Protein AF-A0A401HB71-F1 (afdb_monomer_lite)

Sequence (312 aa):
MRYMEGGGEGWRELGYTMALEAISRASRIGEAASMGGLSRGAVFSMAETAIAILELESSRPSDPERVYSILSRLSLPAAVKVLRSLYSKASVEEREVLVRSMERLLYKYSVRHGLRLLPKTVLSQRRSPRVDVRRSIYQSIRSGRPSIVYRERLRAGRLSLALDVSSSMIDYSSWAIAVASLFLSNISRLVIFSHASTILEGPLSRREVARSLLSVEFRGYTDISTALEKAAHPGVKKIVAVSDLQQTVDSQPLQLVVRSLHRSGYRIAFITPPSARPEDVEAAREAGARVVTAWTPRQAALGVLRHILRRP

pLDDT: mean 76.75, std 16.23, range [27.17, 95.88]

Organism: Aeropyrum pernix (NCBI:txid56636)

Secondary structure (DSSP, 8-state):
------SSSHHHHHHHHHHHHHHHHHHHTTT---STT--HHHHHHHHHHHHHHHHHHHH-S--HHHHHHHHTTS-HHHHHHHHHHHHHH--HHHHHHHHHHHHHHHHHHHHHTT---S-EEEEESS--SEE-HHHHHHHHHHHTS--PPEEEEEPPPPEEEEEE-SGGGTTTHHHHHHHHHHSTTTEEEEEEESSSEEEEESSPPHHHHHHHHHH----S---HHHHHHHH-BTTB-EEEEES-S---SS-S-HHHHHHHHHHTT-EEEEEE-TTS-HHHHHHHHHTT-EEEE-SSHHHHHHHHHHHHH---

Structure (mmCIF, N/CA/C/O backbone):
data_AF-A0A401HB71-F1
#
_entry.id   AF-A0A401HB71-F1
#
loop_
_atom_site.group_PDB
_atom_site.id
_atom_site.type_symbol
_atom_site.label_atom_id
_atom_site.label_alt_id
_atom_site.label_comp_id
_atom_site.label_asym_id
_atom_site.label_entity_id
_atom_site.label_seq_id
_atom_site.pdbx_PDB_ins_code
_atom_site.Cartn_x
_atom_site.Cartn_y
_atom_site.Cartn_z
_atom_site.occupancy
_atom_site.B_iso_or_equiv
_atom_site.auth_seq_id
_atom_site.auth_comp_id
_atom_site.auth_asym_id
_atom_site.auth_atom_id
_atom_site.pdbx_PDB_model_num
ATOM 1 N N . MET A 1 1 ? 42.899 8.953 -21.516 1.00 33.38 1 MET A N 1
ATOM 2 C CA . MET A 1 1 ? 42.551 10.165 -22.289 1.00 33.38 1 MET A CA 1
ATOM 3 C C . MET A 1 1 ? 41.554 9.756 -23.370 1.00 33.38 1 MET A C 1
ATOM 5 O O . MET A 1 1 ? 41.898 8.893 -24.160 1.00 33.38 1 MET A O 1
ATOM 9 N N . ARG A 1 2 ? 40.338 10.325 -23.321 1.00 34.62 2 ARG A N 1
ATOM 10 C CA . ARG A 1 2 ? 39.247 10.328 -24.324 1.00 34.62 2 ARG A CA 1
ATOM 11 C C . ARG A 1 2 ? 38.803 8.990 -24.949 1.00 34.62 2 ARG A C 1
ATOM 13 O O . ARG A 1 2 ? 39.260 8.619 -26.020 1.00 34.62 2 ARG A O 1
ATOM 20 N N . TYR A 1 3 ? 37.785 8.379 -24.341 1.00 27.17 3 TYR A N 1
ATOM 21 C CA . TYR A 1 3 ? 36.729 7.687 -25.087 1.00 27.17 3 TYR A CA 1
ATOM 22 C C . TYR A 1 3 ? 35.450 8.532 -24.976 1.00 27.17 3 TYR A C 1
ATOM 24 O O . TYR A 1 3 ? 35.004 8.845 -23.875 1.00 27.17 3 TYR A O 1
ATOM 32 N N . MET A 1 4 ? 34.970 8.956 -26.144 1.00 30.72 4 MET A N 1
ATOM 33 C CA . MET A 1 4 ? 33.796 9.787 -26.450 1.00 30.72 4 MET A CA 1
ATOM 34 C C . MET A 1 4 ? 32.546 9.253 -25.716 1.00 30.72 4 MET A C 1
ATOM 36 O O . MET A 1 4 ? 32.270 8.062 -25.792 1.00 30.72 4 MET A O 1
ATOM 40 N N . GLU A 1 5 ? 31.816 9.989 -24.868 1.00 33.06 5 GLU A N 1
ATOM 41 C CA . GLU A 1 5 ? 31.006 11.198 -25.129 1.00 33.06 5 GLU A CA 1
ATOM 42 C C . GLU A 1 5 ? 30.261 11.134 -26.472 1.00 33.06 5 GLU A C 1
ATOM 44 O O . GLU A 1 5 ? 30.727 11.641 -27.482 1.00 33.06 5 GLU A O 1
ATOM 49 N N . GLY A 1 6 ? 29.103 10.461 -26.482 1.00 31.31 6 GLY A N 1
ATOM 50 C CA . GLY A 1 6 ? 28.227 10.388 -27.663 1.00 31.31 6 GLY A CA 1
ATOM 51 C C . GLY A 1 6 ? 26.996 9.473 -27.555 1.00 31.31 6 GLY A C 1
ATOM 52 O O . GLY A 1 6 ? 26.233 9.363 -28.505 1.00 31.31 6 GLY A O 1
ATOM 53 N N . GLY A 1 7 ? 26.761 8.801 -26.420 1.00 30.47 7 GLY A N 1
ATOM 54 C CA . GLY A 1 7 ? 25.685 7.801 -26.294 1.00 30.47 7 GLY A CA 1
ATOM 55 C C . GLY A 1 7 ? 24.346 8.299 -25.733 1.00 30.47 7 GLY A C 1
ATOM 56 O O . GLY A 1 7 ? 23.437 7.494 -25.568 1.00 30.47 7 GLY A O 1
ATOM 57 N N . GLY A 1 8 ? 24.212 9.580 -25.373 1.00 33.31 8 GLY A N 1
ATOM 58 C CA . GLY A 1 8 ? 23.050 10.086 -24.620 1.00 33.31 8 GLY A CA 1
ATOM 59 C C . GLY A 1 8 ? 21.936 10.720 -25.459 1.00 33.31 8 GLY A C 1
ATOM 60 O O . GLY A 1 8 ? 20.787 10.744 -25.018 1.00 33.31 8 GLY A O 1
ATOM 61 N N . GLU A 1 9 ? 22.254 11.230 -26.649 1.00 36.97 9 GLU A N 1
ATOM 62 C CA . GLU A 1 9 ? 21.308 11.993 -27.477 1.00 36.97 9 GLU A CA 1
ATOM 63 C C . GLU A 1 9 ? 20.507 11.099 -28.428 1.00 36.97 9 GLU A C 1
ATOM 65 O O . GLU A 1 9 ? 19.295 11.266 -28.525 1.00 36.97 9 GLU A O 1
ATOM 70 N N . GLY A 1 10 ? 21.122 10.058 -29.000 1.00 30.38 10 GLY A N 1
ATOM 71 C CA . GLY A 1 10 ? 20.445 9.153 -29.939 1.00 30.38 10 GLY A CA 1
ATOM 72 C C . GLY A 1 10 ? 19.261 8.387 -29.334 1.00 30.38 10 GLY A C 1
ATOM 73 O O . GLY A 1 10 ? 18.237 8.228 -29.987 1.00 30.38 10 GLY A O 1
ATOM 74 N N . TRP A 1 11 ? 19.336 7.978 -28.060 1.00 33.28 11 TRP A N 1
ATOM 75 C CA . TRP A 1 11 ? 18.208 7.331 -27.364 1.00 33.28 11 TRP A CA 1
ATOM 76 C C . TRP A 1 11 ? 17.096 8.312 -26.989 1.00 33.28 11 TRP A C 1
ATOM 78 O O . TRP A 1 11 ? 15.931 7.920 -26.908 1.00 33.28 11 TRP A O 1
ATOM 88 N N . ARG A 1 12 ? 17.442 9.587 -26.768 1.00 38.00 12 ARG A N 1
ATOM 89 C CA . ARG A 1 12 ? 16.469 10.654 -26.516 1.00 38.00 12 ARG A CA 1
ATOM 90 C C . ARG A 1 12 ? 15.747 11.027 -27.800 1.00 38.00 12 ARG A C 1
ATOM 92 O O . ARG A 1 12 ? 14.528 11.110 -27.766 1.00 38.00 12 ARG A O 1
ATOM 99 N N . GLU A 1 13 ? 16.455 11.158 -28.919 1.00 39.41 13 GLU A N 1
ATOM 100 C CA . GLU A 1 13 ? 15.843 11.358 -30.236 1.00 39.41 13 GLU A CA 1
ATOM 101 C C . GLU A 1 13 ? 14.996 10.160 -30.664 1.00 39.41 13 GLU A C 1
ATOM 103 O O . GLU A 1 13 ? 13.884 10.375 -31.137 1.00 39.41 13 GLU A O 1
ATOM 108 N N . LEU A 1 14 ? 15.437 8.915 -30.431 1.00 38.88 14 LEU A N 1
ATOM 109 C CA . LEU A 1 14 ? 14.625 7.719 -30.701 1.00 38.88 14 LEU A CA 1
ATOM 110 C C . LEU A 1 14 ? 13.378 7.658 -29.812 1.00 38.88 14 LEU A C 1
ATOM 112 O O . LEU A 1 14 ? 12.284 7.400 -30.297 1.00 38.88 14 LEU A O 1
ATOM 116 N N . GLY A 1 15 ? 13.508 7.933 -28.513 1.00 43.34 15 GLY A N 1
ATOM 117 C CA . GLY A 1 15 ? 12.363 7.972 -27.601 1.00 43.34 15 GLY A CA 1
ATOM 118 C C . GLY A 1 15 ? 11.377 9.093 -27.947 1.00 43.34 15 GLY A C 1
ATOM 119 O O . GLY A 1 15 ? 10.165 8.896 -27.872 1.00 43.34 15 GLY A O 1
ATOM 120 N N . TYR A 1 16 ? 11.890 10.249 -28.374 1.00 46.00 16 TYR A N 1
ATOM 121 C CA . TYR A 1 16 ? 11.107 11.417 -28.775 1.00 46.00 16 TYR A CA 1
ATOM 122 C C . TYR A 1 16 ? 10.399 11.196 -30.112 1.00 46.00 16 TYR A C 1
ATOM 124 O O . TYR A 1 16 ? 9.204 11.460 -30.222 1.00 46.00 16 TYR A O 1
ATOM 132 N N . THR A 1 17 ? 11.098 10.634 -31.099 1.00 45.28 17 THR A N 1
ATOM 133 C CA . THR A 1 17 ? 10.505 10.243 -32.382 1.00 45.28 17 THR A CA 1
ATOM 134 C C . THR A 1 17 ? 9.485 9.139 -32.188 1.00 45.28 17 THR A C 1
ATOM 136 O O . THR A 1 17 ? 8.388 9.308 -32.687 1.00 45.28 17 THR A O 1
ATOM 139 N N . MET A 1 18 ? 9.745 8.101 -31.386 1.00 45.97 18 MET A N 1
ATOM 140 C CA . MET A 1 18 ? 8.764 7.044 -31.098 1.00 45.97 18 MET A CA 1
ATOM 141 C C . MET A 1 18 ? 7.537 7.555 -30.333 1.00 45.97 18 MET A C 1
ATOM 143 O O . MET A 1 18 ? 6.419 7.131 -30.621 1.00 45.97 18 MET A O 1
ATOM 147 N N . ALA A 1 19 ? 7.705 8.477 -29.378 1.00 46.88 19 ALA A N 1
ATOM 148 C CA . ALA A 1 19 ? 6.585 9.092 -28.665 1.00 46.88 19 ALA A CA 1
ATOM 149 C C . ALA A 1 19 ? 5.760 10.001 -29.588 1.00 46.88 19 ALA A C 1
ATOM 151 O O . ALA A 1 19 ? 4.531 9.922 -29.588 1.00 46.88 19 ALA A O 1
ATOM 152 N N . LEU A 1 20 ? 6.414 10.813 -30.424 1.00 52.16 20 LEU A N 1
ATOM 153 C CA . LEU A 1 20 ? 5.749 11.635 -31.435 1.00 52.16 20 LEU A CA 1
ATOM 154 C C . LEU A 1 20 ? 5.124 10.793 -32.547 1.00 52.16 20 LEU A C 1
ATOM 156 O O . LEU A 1 20 ? 4.060 11.153 -33.036 1.00 52.16 20 LEU A O 1
ATOM 160 N N . GLU A 1 21 ? 5.715 9.659 -32.916 1.00 48.38 21 GLU A N 1
ATOM 161 C CA . GLU A 1 21 ? 5.134 8.709 -33.861 1.00 48.38 21 GLU A CA 1
ATOM 162 C C . GLU A 1 21 ? 3.921 8.022 -33.251 1.00 48.38 21 GLU A C 1
ATOM 164 O O . GLU A 1 21 ? 2.906 7.895 -33.924 1.00 48.38 21 GLU A O 1
ATOM 169 N N . ALA A 1 22 ? 3.974 7.635 -31.975 1.00 47.97 22 ALA A N 1
ATOM 170 C CA . ALA A 1 22 ? 2.836 7.066 -31.264 1.00 47.97 22 ALA A CA 1
ATOM 171 C C . ALA A 1 22 ? 1.689 8.082 -31.138 1.00 47.97 22 ALA A C 1
ATOM 173 O O . ALA A 1 22 ? 0.536 7.730 -31.375 1.00 47.97 22 ALA A O 1
ATOM 174 N N . ILE A 1 23 ? 1.996 9.351 -30.850 1.00 51.50 23 ILE A N 1
ATOM 175 C CA . ILE A 1 23 ? 1.021 10.451 -30.779 1.00 51.50 23 ILE A CA 1
ATOM 176 C C . ILE A 1 23 ? 0.481 10.803 -32.177 1.00 51.50 23 ILE A C 1
ATOM 178 O O . ILE A 1 23 ? -0.724 10.965 -32.352 1.00 51.50 23 ILE A O 1
ATOM 182 N N . SER A 1 24 ? 1.341 10.871 -33.195 1.00 48.28 24 SER A N 1
ATOM 183 C CA . SER A 1 24 ? 0.978 11.173 -34.587 1.00 48.28 24 SER A CA 1
ATOM 184 C C . SER A 1 24 ? 0.183 10.036 -35.232 1.00 48.28 24 S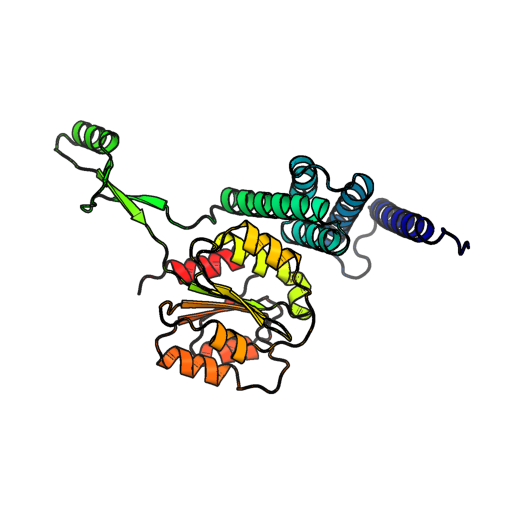ER A C 1
ATOM 186 O O . SER A 1 24 ? -0.752 10.300 -35.986 1.00 48.28 24 SER A O 1
ATOM 188 N N . ARG A 1 25 ? 0.491 8.774 -34.907 1.00 44.75 25 ARG A N 1
ATOM 189 C CA . ARG A 1 25 ? -0.300 7.600 -35.302 1.00 44.75 25 ARG A CA 1
ATOM 190 C C . ARG A 1 25 ? -1.623 7.563 -34.537 1.00 44.75 25 ARG A C 1
ATOM 192 O O . ARG A 1 25 ? -2.650 7.387 -35.172 1.00 44.75 25 ARG A O 1
ATOM 199 N N . ALA A 1 26 ? -1.646 7.827 -33.229 1.00 43.59 26 ALA A N 1
ATOM 200 C CA . ALA A 1 26 ? -2.893 7.922 -32.459 1.00 43.59 26 ALA A CA 1
ATOM 201 C C . ALA A 1 26 ? -3.813 9.065 -32.935 1.00 43.59 26 ALA A C 1
ATOM 203 O O . ALA A 1 26 ? -5.033 8.923 -32.894 1.00 43.59 26 ALA A O 1
ATOM 204 N N . SER A 1 27 ? -3.234 10.169 -33.421 1.00 43.03 27 SER A N 1
ATOM 205 C CA . SER A 1 27 ? -3.953 11.304 -34.015 1.00 43.03 27 SER A CA 1
ATOM 206 C C . SER A 1 27 ? -4.467 10.993 -35.431 1.00 43.03 27 SER A C 1
ATOM 208 O O . SER A 1 27 ? -5.619 11.282 -35.744 1.00 43.03 27 SER A O 1
ATOM 210 N N . ARG A 1 28 ? -3.664 10.313 -36.268 1.00 4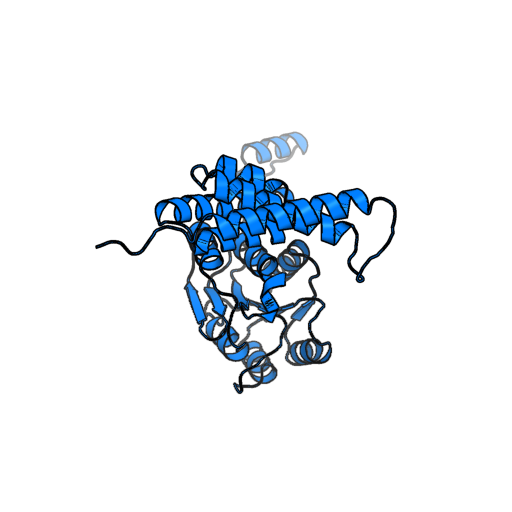5.00 28 ARG A N 1
ATOM 211 C CA . ARG A 1 28 ? -4.069 9.855 -37.615 1.00 45.00 28 ARG A CA 1
ATOM 212 C C . ARG A 1 28 ? -5.081 8.701 -37.600 1.00 45.00 28 ARG A C 1
ATOM 214 O O . ARG A 1 28 ? -5.858 8.570 -38.533 1.00 45.00 28 ARG A O 1
ATOM 221 N N . ILE A 1 29 ? -5.117 7.899 -36.536 1.00 43.12 29 ILE A N 1
ATOM 222 C CA . ILE A 1 29 ? -6.061 6.781 -36.325 1.00 43.12 29 ILE A CA 1
ATOM 223 C C . ILE A 1 29 ? -7.364 7.272 -35.649 1.00 43.12 29 ILE A C 1
ATOM 225 O O . ILE A 1 29 ? -8.146 6.498 -35.105 1.00 43.12 29 ILE A O 1
ATOM 229 N N . GLY A 1 30 ? -7.655 8.576 -35.717 1.00 42.06 30 GLY A N 1
ATOM 230 C CA . GLY A 1 30 ? -8.944 9.143 -35.312 1.00 42.06 30 GLY A CA 1
ATOM 231 C C . GLY A 1 30 ? -10.169 8.546 -36.030 1.00 42.06 30 GLY A C 1
ATOM 232 O O . GLY A 1 30 ? -11.279 8.750 -35.545 1.00 42.06 30 GLY A O 1
ATOM 233 N N . GLU A 1 31 ? -9.983 7.775 -37.110 1.00 45.09 31 GLU A N 1
ATOM 234 C CA . GLU A 1 31 ? -11.063 7.191 -37.927 1.00 45.09 31 GLU A CA 1
ATOM 235 C C . GLU A 1 31 ? -11.173 5.655 -37.892 1.00 45.09 31 GLU A C 1
ATOM 237 O O . GLU A 1 31 ? -12.211 5.121 -38.276 1.00 45.09 31 GLU A O 1
ATOM 242 N N . ALA A 1 32 ? -10.181 4.915 -37.385 1.00 36.81 32 ALA A N 1
ATOM 243 C CA . ALA A 1 32 ? -10.234 3.450 -37.370 1.00 36.81 32 ALA A CA 1
ATOM 244 C C . ALA A 1 32 ? -10.296 2.919 -35.935 1.00 36.81 32 ALA A C 1
ATOM 246 O O . ALA A 1 32 ? -9.302 2.855 -35.209 1.00 36.81 32 ALA A O 1
ATOM 247 N N . ALA A 1 33 ? -11.507 2.545 -35.524 1.00 42.94 33 ALA A N 1
ATOM 248 C CA . ALA A 1 33 ? -11.752 1.787 -34.311 1.00 42.94 33 ALA A CA 1
ATOM 249 C C . ALA A 1 33 ? -10.838 0.549 -34.249 1.00 42.94 33 ALA A C 1
ATOM 251 O O . ALA A 1 33 ? -10.715 -0.194 -35.218 1.00 42.94 33 ALA A O 1
ATOM 252 N N . SER A 1 34 ? -10.237 0.332 -33.075 1.00 47.31 34 SER A N 1
ATOM 253 C CA . SER A 1 34 ? -9.514 -0.879 -32.664 1.00 47.31 34 SER A CA 1
ATOM 254 C C . SER A 1 34 ? -8.381 -1.354 -33.586 1.00 47.31 34 SER A C 1
ATOM 256 O O . SER A 1 34 ? -8.601 -2.095 -34.537 1.00 47.31 34 SER A O 1
ATOM 258 N N . MET A 1 35 ? -7.133 -1.081 -33.200 1.00 39.25 35 MET A N 1
ATOM 259 C CA . MET A 1 35 ? -6.012 -1.953 -33.566 1.00 39.25 35 MET A CA 1
ATOM 260 C C . MET A 1 35 ? -5.382 -2.554 -32.307 1.00 39.25 35 MET A C 1
ATOM 262 O O . MET A 1 35 ? -5.021 -1.836 -31.377 1.00 39.25 35 MET A O 1
ATOM 266 N N . GLY A 1 36 ? -5.271 -3.885 -32.284 1.00 48.66 36 GLY A N 1
ATOM 267 C CA . GLY A 1 36 ? -4.529 -4.652 -31.274 1.00 48.66 36 GLY A CA 1
ATOM 268 C C . GLY A 1 36 ? -5.269 -4.980 -29.973 1.00 48.66 36 GLY A C 1
ATOM 269 O O . GLY A 1 36 ? -4.628 -5.371 -29.005 1.00 48.66 36 GLY A O 1
ATOM 270 N N . GLY A 1 37 ? -6.593 -4.796 -29.903 1.00 49.75 37 GLY A N 1
ATOM 271 C CA . GLY A 1 37 ? -7.378 -5.093 -28.692 1.00 49.75 37 GLY A CA 1
ATOM 272 C C . GLY A 1 37 ? -7.208 -4.089 -27.540 1.00 49.75 37 GLY A C 1
ATOM 273 O O . GLY A 1 37 ? -7.829 -4.252 -26.491 1.00 49.75 37 GLY A O 1
ATOM 274 N N . LEU A 1 38 ? -6.416 -3.026 -27.721 1.00 51.69 38 LEU A N 1
ATOM 275 C CA . LEU A 1 38 ? -6.263 -1.954 -26.737 1.00 51.69 38 LEU A CA 1
ATOM 276 C C . LEU A 1 38 ? -7.331 -0.875 -26.936 1.00 51.69 38 LEU A C 1
ATOM 278 O O . LEU A 1 38 ? -7.552 -0.372 -28.037 1.00 51.69 38 LEU A O 1
ATOM 282 N N . SER A 1 39 ? -8.005 -0.505 -25.846 1.00 67.06 39 SER A N 1
ATOM 283 C CA . SER A 1 39 ? -9.028 0.539 -25.878 1.00 67.06 39 SER A CA 1
ATOM 284 C C . SER A 1 39 ? -8.405 1.921 -26.109 1.00 67.06 39 SER A C 1
ATOM 286 O O . SER A 1 39 ? -7.292 2.206 -25.664 1.00 67.06 39 SER A O 1
ATOM 288 N N . ARG A 1 40 ? -9.158 2.827 -26.746 1.00 64.62 40 ARG A N 1
ATOM 289 C CA . ARG A 1 40 ? -8.750 4.225 -26.986 1.00 64.62 40 ARG A CA 1
ATOM 290 C C . ARG A 1 40 ? -8.268 4.921 -25.704 1.00 64.62 40 ARG A C 1
ATOM 292 O O . ARG A 1 40 ? -7.289 5.659 -25.730 1.00 64.62 40 ARG A O 1
ATOM 299 N N . GLY A 1 41 ? -8.909 4.635 -24.569 1.00 65.50 41 GLY A N 1
ATOM 300 C CA . GLY A 1 41 ? -8.519 5.174 -23.263 1.00 65.50 41 GLY A CA 1
ATOM 301 C C . GLY A 1 41 ? -7.152 4.686 -22.767 1.00 65.50 41 GLY A C 1
ATOM 302 O O . GLY A 1 41 ? -6.422 5.461 -22.152 1.00 65.50 41 GLY A O 1
ATOM 303 N N . ALA A 1 42 ? -6.769 3.440 -23.068 1.00 64.69 42 ALA A N 1
ATOM 304 C CA . ALA A 1 42 ? -5.449 2.918 -22.713 1.00 64.69 42 ALA A CA 1
ATOM 305 C C . ALA A 1 42 ? -4.337 3.652 -23.478 1.00 64.69 42 ALA A C 1
ATOM 307 O O . ALA A 1 42 ? -3.349 4.070 -22.876 1.00 64.69 42 ALA A O 1
ATOM 308 N N . VAL A 1 43 ? -4.546 3.889 -24.777 1.00 67.31 43 VAL A N 1
ATOM 309 C CA . VAL A 1 43 ? -3.598 4.617 -25.636 1.00 67.31 43 VAL A CA 1
ATOM 310 C C . VAL A 1 43 ? -3.395 6.053 -25.144 1.00 67.31 43 VAL A C 1
ATOM 312 O O . VAL A 1 43 ? -2.257 6.494 -24.990 1.00 67.31 43 VAL A O 1
ATOM 315 N N . PHE A 1 44 ? -4.477 6.765 -24.808 1.00 71.88 44 PHE A N 1
ATOM 316 C CA . PHE A 1 44 ? -4.376 8.116 -24.242 1.00 71.88 44 PHE A CA 1
ATOM 317 C C . PHE A 1 44 ? -3.637 8.139 -22.900 1.00 71.88 44 PHE A C 1
ATOM 319 O O . PHE A 1 44 ? -2.744 8.960 -22.713 1.00 71.88 44 PHE A O 1
ATOM 326 N N . SER A 1 45 ? -3.935 7.206 -21.989 1.00 67.00 45 SER A N 1
ATOM 327 C CA . SER A 1 45 ? -3.239 7.135 -20.698 1.00 67.00 45 SER A CA 1
ATOM 328 C C . SER A 1 45 ? -1.739 6.866 -20.856 1.00 67.00 45 SER A C 1
ATOM 330 O O . SER A 1 45 ? -0.942 7.364 -20.055 1.00 67.00 45 SER A O 1
ATOM 332 N N . MET A 1 46 ? -1.340 6.074 -21.855 1.00 71.69 46 MET A N 1
ATOM 333 C CA . MET A 1 46 ? 0.071 5.837 -22.166 1.00 71.69 46 MET A CA 1
ATOM 334 C C . MET A 1 46 ? 0.740 7.106 -22.695 1.00 71.69 46 MET A C 1
ATOM 336 O O . MET A 1 46 ? 1.823 7.451 -22.225 1.00 71.69 46 MET A O 1
ATOM 340 N N . ALA A 1 47 ? 0.078 7.830 -23.603 1.00 73.38 47 ALA A N 1
ATOM 341 C CA . ALA A 1 47 ? 0.581 9.090 -24.143 1.00 73.38 47 ALA A CA 1
ATOM 342 C C . ALA A 1 47 ? 0.762 10.154 -23.048 1.00 73.38 47 ALA A C 1
ATOM 344 O O . ALA A 1 47 ? 1.828 10.755 -22.955 1.00 73.38 47 ALA A O 1
ATOM 345 N N . GLU A 1 48 ? -0.221 10.334 -22.160 1.00 76.69 48 GLU A N 1
ATOM 346 C CA . GLU A 1 48 ? -0.109 11.267 -21.029 1.00 76.69 48 GLU A CA 1
ATOM 347 C C . GLU A 1 48 ? 1.048 10.900 -20.090 1.00 76.69 48 GLU A C 1
ATOM 349 O O . GLU A 1 48 ? 1.797 11.770 -19.643 1.00 76.69 48 GLU A O 1
ATOM 354 N N . THR A 1 49 ? 1.228 9.603 -19.817 1.00 77.50 49 THR A N 1
ATOM 355 C CA . THR A 1 49 ? 2.336 9.112 -18.986 1.00 77.50 49 THR A CA 1
ATOM 356 C C . THR A 1 49 ? 3.685 9.408 -19.644 1.00 77.50 49 THR A C 1
ATOM 358 O O . THR A 1 49 ? 4.602 9.871 -18.969 1.00 77.50 49 THR A O 1
ATOM 361 N N . ALA A 1 50 ? 3.806 9.180 -20.955 1.00 75.44 50 ALA A N 1
ATOM 362 C CA . ALA A 1 50 ? 5.024 9.456 -21.711 1.00 75.44 50 ALA A CA 1
ATOM 363 C C . ALA A 1 50 ? 5.346 10.959 -21.757 1.00 75.44 50 ALA A C 1
ATOM 365 O O . ALA A 1 50 ? 6.481 11.343 -21.484 1.00 75.44 50 ALA A O 1
ATOM 366 N N . ILE A 1 51 ? 4.347 11.811 -22.017 1.00 79.88 51 ILE A N 1
ATOM 367 C CA . ILE A 1 51 ? 4.499 13.274 -22.010 1.00 79.88 51 ILE A CA 1
ATOM 368 C C . ILE A 1 51 ? 4.990 13.749 -20.641 1.00 79.88 51 ILE A C 1
ATOM 370 O O . ILE A 1 51 ? 5.955 14.503 -20.567 1.00 79.88 51 ILE A O 1
ATOM 374 N N . ALA A 1 52 ? 4.395 13.259 -19.551 1.00 80.19 52 ALA A N 1
ATOM 375 C CA . ALA A 1 52 ? 4.816 13.628 -18.204 1.00 80.19 52 ALA A CA 1
ATOM 376 C C . ALA A 1 52 ? 6.265 13.213 -17.893 1.00 80.19 52 ALA A C 1
ATOM 378 O O . ALA A 1 52 ? 6.979 13.959 -17.226 1.00 80.19 52 ALA A O 1
ATOM 379 N N . ILE A 1 53 ? 6.716 12.046 -18.372 1.00 79.38 53 ILE A N 1
ATOM 380 C CA . ILE A 1 53 ? 8.120 11.625 -18.235 1.00 79.38 53 ILE A CA 1
ATOM 381 C C . ILE A 1 53 ? 9.028 12.594 -18.991 1.00 79.38 53 ILE A C 1
ATOM 383 O O . ILE A 1 53 ? 9.986 13.091 -18.408 1.00 79.38 53 ILE A O 1
ATOM 387 N N . LEU A 1 54 ? 8.705 12.905 -20.247 1.00 77.31 54 LEU A N 1
ATOM 388 C CA . LEU A 1 54 ? 9.506 13.804 -21.081 1.00 77.31 54 LEU A CA 1
ATOM 389 C C . LEU A 1 54 ? 9.580 15.223 -20.497 1.00 77.31 54 LEU A C 1
ATOM 391 O O . LEU A 1 54 ? 10.661 15.810 -20.429 1.00 77.31 54 LEU A O 1
ATOM 395 N N . GLU A 1 55 ? 8.459 15.769 -20.024 1.00 81.38 55 GLU A N 1
ATOM 396 C CA . GLU A 1 55 ? 8.412 17.080 -19.366 1.00 81.38 55 GLU A CA 1
ATOM 397 C C . GLU A 1 55 ? 9.299 17.119 -18.111 1.00 81.38 55 GLU A C 1
ATOM 399 O O . GLU A 1 55 ? 10.013 18.097 -17.890 1.00 81.38 55 GLU A O 1
ATOM 404 N N . LEU A 1 56 ? 9.293 16.054 -17.304 1.00 82.62 56 LEU A N 1
ATOM 405 C CA . LEU A 1 56 ? 10.050 15.995 -16.051 1.00 82.62 56 LEU A CA 1
ATOM 406 C C . LEU A 1 56 ? 11.533 15.657 -16.246 1.00 82.62 56 LEU A C 1
ATOM 408 O O . LEU A 1 56 ? 12.372 16.176 -15.507 1.00 82.62 56 LEU A O 1
ATOM 412 N N . GLU A 1 57 ? 11.873 14.817 -17.226 1.00 79.06 57 GLU A N 1
ATOM 413 C CA . GLU A 1 57 ? 13.266 14.519 -17.580 1.00 79.06 57 GLU A CA 1
ATOM 414 C C . GLU A 1 57 ? 13.941 15.737 -18.233 1.00 79.06 57 GLU A C 1
ATOM 416 O O . GLU A 1 57 ? 15.100 16.024 -17.931 1.00 79.06 57 GLU A O 1
ATOM 421 N N . SER A 1 58 ? 13.219 16.496 -19.070 1.00 75.19 58 SER A N 1
ATOM 422 C CA . SER A 1 58 ? 13.754 17.701 -19.726 1.00 75.19 58 SER A CA 1
ATOM 423 C C . SER A 1 58 ? 13.953 18.873 -18.765 1.00 75.19 58 SER A C 1
ATOM 425 O O . SER A 1 58 ? 14.963 19.568 -18.854 1.00 75.19 58 SER A O 1
ATOM 427 N N . SER A 1 59 ? 13.036 19.093 -17.815 1.00 72.06 59 SER A N 1
ATOM 428 C CA . SER A 1 59 ? 13.162 20.207 -16.868 1.00 72.06 59 SER A CA 1
ATOM 429 C C . SER A 1 59 ? 14.076 19.918 -15.677 1.00 72.06 59 SER A C 1
ATOM 431 O O . SER A 1 59 ? 14.420 20.853 -14.954 1.00 72.06 59 SER A O 1
ATOM 433 N N . ARG A 1 60 ? 14.411 18.636 -15.458 1.00 74.69 60 ARG A N 1
ATOM 434 C CA . ARG A 1 60 ? 14.870 18.049 -14.189 1.00 74.69 60 ARG A CA 1
ATOM 435 C C . ARG A 1 60 ? 13.917 18.342 -13.010 1.00 74.69 60 ARG A C 1
ATOM 437 O O . ARG A 1 60 ? 13.284 19.400 -12.941 1.00 74.69 60 ARG A O 1
ATOM 444 N N . PRO A 1 61 ? 13.760 17.419 -12.050 1.00 75.94 61 PRO A N 1
ATOM 445 C CA . PRO A 1 61 ? 12.905 17.648 -10.890 1.00 75.94 61 PRO A CA 1
ATOM 446 C C . PRO A 1 61 ? 13.610 18.563 -9.873 1.00 75.94 61 PRO A C 1
ATOM 448 O O . PRO A 1 61 ? 14.253 18.095 -8.940 1.00 75.94 61 PRO A O 1
ATOM 451 N N . SER A 1 62 ? 13.476 19.878 -10.051 1.00 77.44 62 SER A N 1
ATOM 452 C CA . SER A 1 62 ? 14.045 20.900 -9.154 1.00 77.44 62 SER A CA 1
ATOM 453 C C . SER A 1 62 ? 13.040 21.465 -8.144 1.00 77.44 62 SER A C 1
ATOM 455 O O . SER A 1 62 ? 13.423 21.838 -7.037 1.00 77.44 62 SER A O 1
ATOM 457 N N . ASP A 1 63 ? 11.749 21.484 -8.488 1.00 81.06 63 ASP A N 1
ATOM 458 C CA . ASP A 1 63 ? 10.677 22.036 -7.655 1.00 81.06 63 ASP A CA 1
ATOM 459 C C . ASP A 1 63 ? 9.528 21.026 -7.449 1.00 81.06 63 ASP A C 1
ATOM 461 O O . ASP A 1 63 ? 8.898 20.597 -8.425 1.00 81.06 63 ASP A O 1
ATOM 465 N N . PRO A 1 64 ? 9.190 20.671 -6.192 1.00 80.56 64 PRO A N 1
ATOM 466 C CA . PRO A 1 64 ? 8.069 19.788 -5.893 1.00 80.56 64 PRO A CA 1
ATOM 467 C C . PRO A 1 64 ? 6.705 20.277 -6.404 1.00 80.56 64 PRO A C 1
ATOM 469 O O . PRO A 1 64 ? 5.835 19.446 -6.675 1.00 80.56 64 PRO A O 1
ATOM 472 N N . GLU A 1 65 ? 6.465 21.591 -6.508 1.00 81.25 65 GLU A N 1
ATOM 473 C CA . GLU A 1 65 ? 5.174 22.119 -6.983 1.00 81.25 65 GLU A CA 1
ATOM 474 C C . GLU A 1 65 ? 4.977 21.869 -8.472 1.00 81.25 65 GLU A C 1
ATOM 476 O O . GLU A 1 65 ? 3.919 21.382 -8.887 1.00 81.25 65 GLU A O 1
ATOM 481 N N . ARG A 1 66 ? 6.012 22.138 -9.269 1.00 82.81 66 ARG A N 1
ATOM 482 C CA . ARG A 1 66 ? 6.023 21.825 -10.697 1.00 82.81 66 ARG A CA 1
ATOM 483 C C . ARG A 1 66 ? 5.893 20.327 -10.956 1.00 82.81 66 ARG A C 1
ATOM 485 O O . ARG A 1 66 ? 5.077 19.920 -11.779 1.00 82.81 66 ARG A O 1
ATOM 492 N N . VAL A 1 67 ? 6.639 19.498 -10.224 1.00 85.00 67 VAL A N 1
ATOM 493 C CA . VAL A 1 67 ? 6.531 18.036 -10.354 1.00 85.00 67 VAL A CA 1
ATOM 494 C C . VAL A 1 67 ? 5.108 17.582 -10.022 1.00 85.00 67 VAL A C 1
ATOM 496 O O . VAL A 1 67 ? 4.491 16.829 -10.775 1.00 85.00 67 VAL A O 1
ATOM 499 N N . TYR A 1 68 ? 4.535 18.088 -8.929 1.00 83.44 68 TYR A N 1
ATOM 500 C CA . TYR A 1 68 ? 3.161 17.776 -8.554 1.00 83.44 68 TYR A CA 1
ATOM 501 C C . TYR A 1 68 ? 2.135 18.227 -9.608 1.00 83.44 68 TYR A C 1
ATOM 503 O O . TYR A 1 68 ? 1.183 17.490 -9.862 1.00 83.44 68 TYR A O 1
ATOM 511 N N . SER A 1 69 ? 2.278 19.416 -10.203 1.00 83.69 69 SER A N 1
ATOM 512 C CA . SER A 1 69 ? 1.294 19.941 -11.160 1.00 83.69 69 SER A CA 1
ATOM 513 C C . SER A 1 69 ? 1.182 19.052 -12.401 1.00 83.69 69 SER A C 1
ATOM 515 O O . SER A 1 69 ? 0.063 18.721 -12.801 1.00 83.69 69 SER A O 1
ATOM 517 N N . ILE A 1 70 ? 2.317 18.568 -12.912 1.00 85.12 70 ILE A N 1
ATOM 518 C CA . ILE A 1 70 ? 2.398 17.615 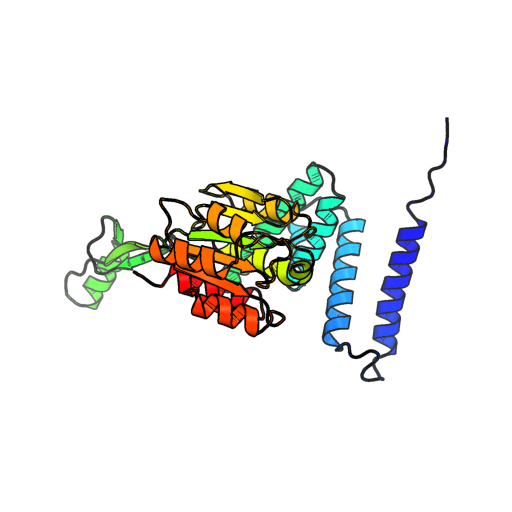-14.025 1.00 85.12 70 ILE A CA 1
ATOM 519 C C . ILE A 1 70 ? 1.748 16.286 -13.624 1.00 85.12 70 ILE A C 1
ATOM 521 O O . ILE A 1 70 ? 0.809 15.820 -14.270 1.00 85.12 70 ILE A O 1
ATOM 525 N N . LEU A 1 71 ? 2.165 15.712 -12.492 1.00 85.88 71 LEU A N 1
ATOM 526 C CA . LEU A 1 71 ? 1.665 14.415 -12.027 1.00 85.88 71 LEU A CA 1
ATOM 527 C C . LEU A 1 71 ? 0.177 14.425 -11.667 1.00 85.88 71 LEU A C 1
ATOM 529 O O . LEU A 1 71 ? -0.485 13.395 -11.753 1.00 85.88 71 LEU A O 1
ATOM 533 N N . SER A 1 72 ? -0.368 15.572 -11.258 1.00 82.50 72 SER A N 1
ATOM 534 C CA . SER A 1 72 ? -1.772 15.693 -10.850 1.00 82.50 72 SER A CA 1
ATOM 535 C C . SER A 1 72 ? -2.777 15.524 -11.993 1.00 82.50 72 SER A C 1
ATOM 537 O O . SER A 1 72 ? -3.964 15.328 -11.718 1.00 82.50 72 SER A O 1
ATOM 539 N N . ARG A 1 73 ? -2.302 15.587 -13.244 1.00 84.25 73 ARG A N 1
ATOM 540 C CA . ARG A 1 73 ? -3.076 15.315 -14.464 1.00 84.25 73 ARG A CA 1
ATOM 541 C C . ARG A 1 73 ? -3.254 13.817 -14.706 1.00 84.25 73 ARG A C 1
ATOM 543 O O . ARG A 1 73 ? -4.214 13.411 -15.342 1.00 84.25 73 ARG A O 1
ATOM 550 N N . LEU A 1 74 ? -2.352 13.006 -14.160 1.00 81.81 74 LEU A N 1
ATOM 551 C CA . LEU A 1 74 ? -2.333 11.567 -14.357 1.00 81.81 74 LEU A CA 1
ATOM 552 C C . LEU A 1 74 ? -3.213 10.844 -13.336 1.00 81.81 74 LEU A C 1
ATOM 554 O O . LEU A 1 74 ? -3.466 11.309 -12.218 1.00 81.81 74 LEU A O 1
ATOM 558 N N . SER A 1 75 ? -3.610 9.622 -13.688 1.00 78.56 75 SER A N 1
ATOM 559 C CA . SER A 1 75 ? -4.115 8.677 -12.695 1.00 78.56 75 SER A CA 1
ATOM 560 C C . SER A 1 75 ? -3.040 8.409 -11.628 1.00 78.56 75 SER A C 1
ATOM 562 O O . SER A 1 75 ? -1.843 8.419 -11.921 1.00 78.56 75 SER A O 1
ATOM 564 N N . LEU A 1 76 ? -3.448 8.138 -10.378 1.00 78.31 76 LEU A N 1
ATOM 565 C CA . LEU A 1 76 ? -2.496 7.815 -9.304 1.00 78.31 76 LEU A CA 1
ATOM 566 C C . LEU A 1 76 ? -1.512 6.697 -9.712 1.00 78.31 76 LEU A C 1
ATOM 568 O O . LEU A 1 76 ? -0.321 6.858 -9.451 1.00 78.31 76 LEU A O 1
ATOM 572 N N . PRO A 1 77 ? -1.942 5.608 -10.385 1.00 76.69 77 PRO A N 1
ATOM 573 C CA . PRO A 1 77 ? -1.009 4.602 -10.873 1.00 76.69 77 PRO A CA 1
ATOM 574 C C . PRO A 1 77 ? 0.048 5.121 -11.837 1.00 76.69 77 PRO A C 1
ATOM 576 O O . PRO A 1 77 ? 1.230 4.840 -11.643 1.00 76.69 77 PRO A O 1
ATOM 579 N N . ALA A 1 78 ? -0.358 5.905 -12.833 1.00 78.81 78 ALA A N 1
ATOM 580 C CA . ALA A 1 78 ? 0.564 6.489 -13.796 1.00 78.81 78 ALA A CA 1
ATOM 581 C C . ALA A 1 78 ? 1.537 7.460 -13.111 1.00 78.81 78 ALA A C 1
ATOM 583 O O . ALA A 1 78 ? 2.746 7.313 -13.259 1.00 78.81 78 ALA A O 1
ATOM 584 N N . ALA A 1 79 ? 1.040 8.368 -12.267 1.00 83.81 79 ALA A N 1
ATOM 585 C CA . ALA A 1 79 ? 1.876 9.320 -11.535 1.00 83.81 79 ALA A CA 1
ATOM 586 C C . ALA A 1 79 ? 2.954 8.635 -10.676 1.00 83.81 79 ALA A C 1
ATOM 588 O O . ALA A 1 79 ? 4.107 9.063 -10.639 1.00 83.81 79 ALA A O 1
ATOM 589 N N . VAL A 1 80 ? 2.593 7.541 -10.005 1.00 80.88 80 VAL A N 1
ATOM 590 C CA . VAL A 1 80 ? 3.524 6.760 -9.186 1.00 80.88 80 VAL A CA 1
ATOM 591 C C . VAL A 1 80 ? 4.558 6.027 -10.043 1.00 80.88 80 VAL A C 1
ATOM 593 O O . VAL A 1 80 ? 5.735 6.012 -9.681 1.00 80.88 80 VAL A O 1
ATOM 596 N N . LYS A 1 81 ? 4.153 5.456 -11.187 1.00 78.75 81 LYS A N 1
ATOM 597 C CA . LYS A 1 81 ? 5.085 4.843 -12.150 1.00 78.75 81 LYS A CA 1
ATOM 598 C C . LYS A 1 81 ? 6.115 5.865 -12.651 1.00 78.75 81 LYS A C 1
ATOM 600 O O . LYS A 1 81 ? 7.307 5.565 -12.644 1.00 78.75 81 LYS A O 1
ATOM 605 N N . VAL A 1 82 ? 5.676 7.081 -12.992 1.00 84.12 82 VAL A N 1
ATOM 606 C CA . VAL A 1 82 ? 6.564 8.184 -13.407 1.00 84.12 82 VAL A CA 1
ATOM 607 C C . VAL A 1 82 ? 7.556 8.540 -12.299 1.00 84.12 82 VAL A C 1
ATOM 609 O O . VAL A 1 82 ? 8.763 8.529 -12.533 1.00 84.12 82 VAL A O 1
ATOM 612 N N . LEU A 1 83 ? 7.075 8.783 -11.075 1.00 86.19 83 LEU A N 1
ATOM 613 C CA . LEU A 1 83 ? 7.937 9.133 -9.941 1.00 86.19 83 LEU A CA 1
ATOM 614 C C . LEU A 1 83 ? 9.000 8.069 -9.653 1.00 86.19 83 LEU A C 1
ATOM 616 O O . LEU A 1 83 ? 10.148 8.417 -9.393 1.00 86.19 83 LEU A O 1
ATOM 620 N N . ARG A 1 84 ? 8.638 6.783 -9.713 1.00 83.19 84 ARG A N 1
ATOM 621 C CA . ARG A 1 84 ? 9.583 5.676 -9.497 1.00 83.19 84 ARG A CA 1
ATOM 622 C C . ARG A 1 84 ? 10.645 5.601 -10.588 1.00 83.19 84 ARG A C 1
ATOM 624 O O . ARG A 1 84 ? 11.822 5.446 -10.271 1.00 83.19 84 ARG A O 1
ATOM 631 N N . SER A 1 85 ? 10.235 5.750 -11.849 1.00 82.00 85 SER A N 1
ATOM 632 C CA . SER A 1 85 ? 11.159 5.784 -12.987 1.00 82.00 85 SER A CA 1
ATOM 633 C C . SER A 1 85 ? 12.216 6.875 -12.797 1.00 82.00 85 SER A C 1
ATOM 635 O O . SER A 1 85 ? 13.413 6.593 -12.842 1.00 82.00 85 SER A O 1
ATOM 637 N N . LEU A 1 86 ? 11.781 8.092 -12.456 1.00 86.75 86 LEU A N 1
ATOM 638 C CA . LEU A 1 86 ? 12.679 9.217 -12.192 1.00 86.75 86 LEU A CA 1
ATOM 639 C C . LEU A 1 86 ? 13.564 8.973 -10.962 1.00 86.75 86 LEU A C 1
ATOM 641 O O . LEU A 1 86 ? 14.765 9.216 -11.015 1.00 86.75 86 LEU A O 1
ATOM 645 N N . TYR A 1 87 ? 13.003 8.439 -9.873 1.00 87.88 87 TYR A N 1
ATOM 646 C CA . TYR A 1 87 ? 13.725 8.223 -8.613 1.00 87.88 87 TYR A CA 1
ATOM 647 C C . TYR A 1 87 ? 14.936 7.296 -8.767 1.00 87.88 87 TYR A C 1
ATOM 649 O O . TYR A 1 87 ? 15.985 7.539 -8.164 1.00 87.88 87 TYR A O 1
ATOM 657 N N . SER A 1 88 ? 14.809 6.263 -9.605 1.00 82.75 88 SER A N 1
ATOM 658 C CA . SER A 1 88 ? 15.896 5.314 -9.871 1.00 82.75 88 SER A CA 1
ATOM 659 C C . SER A 1 88 ? 17.124 5.970 -10.519 1.00 82.75 88 SER A C 1
ATOM 661 O O . SER A 1 88 ? 18.250 5.605 -10.187 1.00 82.75 88 SER A O 1
ATOM 663 N N . LYS A 1 89 ? 16.912 6.983 -11.371 1.00 85.50 89 LYS A N 1
ATOM 664 C CA . LYS A 1 89 ? 17.956 7.688 -12.137 1.00 85.50 89 LYS A CA 1
ATOM 665 C C . LYS A 1 89 ? 18.424 9.002 -11.491 1.00 85.50 89 LYS A C 1
ATOM 667 O O . LYS A 1 89 ? 19.402 9.584 -11.946 1.00 85.50 89 LYS A O 1
ATOM 672 N N . ALA A 1 90 ? 17.702 9.483 -10.482 1.00 87.50 90 ALA A N 1
ATOM 673 C CA . ALA A 1 90 ? 17.871 10.806 -9.888 1.00 87.50 90 ALA A CA 1
ATOM 674 C C . ALA A 1 90 ? 19.088 10.922 -8.950 1.00 87.50 90 ALA A C 1
ATOM 676 O O . ALA A 1 90 ? 19.440 9.960 -8.254 1.00 87.50 90 ALA A O 1
ATOM 677 N N . SER A 1 91 ? 19.659 12.131 -8.867 1.00 88.75 91 SER A N 1
ATOM 678 C CA . SER A 1 91 ? 20.656 12.518 -7.854 1.00 88.75 91 SER A CA 1
ATOM 679 C C . SER A 1 91 ? 20.067 12.522 -6.433 1.00 88.75 91 SER A C 1
ATOM 681 O O . SER A 1 91 ? 18.860 12.376 -6.235 1.00 88.75 91 SER A O 1
ATOM 683 N N . VAL A 1 92 ? 20.905 12.706 -5.408 1.00 87.94 92 VAL A N 1
ATOM 684 C CA . VAL A 1 92 ? 20.448 12.758 -4.006 1.00 87.94 92 VAL A CA 1
ATOM 685 C C . VAL A 1 92 ? 19.464 13.916 -3.779 1.00 87.94 92 VAL A C 1
ATOM 687 O O . VAL A 1 92 ? 18.435 13.736 -3.123 1.00 87.94 92 VAL A O 1
ATOM 690 N N . GLU A 1 93 ? 19.741 15.079 -4.362 1.00 87.25 93 GLU A N 1
ATOM 691 C CA . GLU A 1 93 ? 18.917 16.287 -4.274 1.00 87.25 93 GLU A CA 1
ATOM 692 C C . GLU A 1 93 ? 17.587 16.106 -5.017 1.00 87.25 93 GLU A C 1
ATOM 694 O O . GLU A 1 93 ? 16.515 16.400 -4.485 1.00 87.25 93 GLU A O 1
ATOM 699 N N . GLU A 1 94 ? 17.637 15.544 -6.225 1.00 88.94 94 GLU A N 1
ATOM 700 C CA . GLU A 1 94 ? 16.458 15.251 -7.044 1.00 88.94 94 GLU A CA 1
ATOM 701 C C . GLU A 1 94 ? 15.552 14.207 -6.374 1.00 88.94 94 GLU A C 1
ATOM 703 O O . GLU A 1 94 ? 14.326 14.347 -6.345 1.00 88.94 94 GLU A O 1
ATOM 708 N N . ARG A 1 95 ? 16.139 13.178 -5.750 1.00 91.38 95 ARG A N 1
ATOM 709 C CA . ARG A 1 95 ? 15.399 12.171 -4.975 1.00 91.38 95 ARG A CA 1
ATOM 710 C C . ARG A 1 95 ? 14.589 12.805 -3.854 1.00 91.38 95 ARG A C 1
ATOM 712 O O . ARG A 1 95 ? 13.459 12.383 -3.611 1.00 91.38 95 ARG A O 1
ATOM 719 N N . GLU A 1 96 ? 15.125 13.817 -3.182 1.00 90.69 96 GLU A N 1
ATOM 720 C CA . GLU A 1 96 ? 14.408 14.533 -2.129 1.00 90.69 96 GLU A CA 1
ATOM 721 C C . GLU A 1 96 ? 13.192 15.301 -2.677 1.00 90.69 96 GLU A C 1
ATOM 723 O O . GLU A 1 96 ? 12.108 15.247 -2.087 1.00 90.69 96 GLU A O 1
ATOM 728 N N . VAL A 1 97 ? 13.331 15.949 -3.838 1.00 90.50 97 VAL A N 1
ATOM 729 C CA . VAL A 1 97 ? 12.216 16.613 -4.537 1.00 90.50 97 VAL A CA 1
ATOM 730 C C . VAL A 1 97 ? 11.127 15.606 -4.916 1.00 90.50 97 VAL A C 1
ATOM 732 O O . VAL A 1 97 ? 9.937 15.849 -4.682 1.00 90.50 97 VAL A O 1
ATOM 735 N N . LEU A 1 98 ? 11.513 14.443 -5.445 1.00 90.75 98 LEU A N 1
ATOM 736 C CA . LEU A 1 98 ? 10.585 13.379 -5.837 1.00 90.75 98 LEU A CA 1
ATOM 737 C C . LEU A 1 98 ? 9.852 12.774 -4.630 1.00 90.75 98 LEU A C 1
ATOM 739 O O . LEU A 1 98 ? 8.641 12.556 -4.698 1.00 90.75 98 LEU A O 1
ATOM 743 N N . VAL A 1 99 ? 10.540 12.577 -3.500 1.00 90.38 99 VAL A N 1
ATOM 744 C CA . VAL A 1 99 ? 9.923 12.113 -2.243 1.00 90.38 99 VAL A CA 1
ATOM 745 C C . VAL A 1 99 ? 8.873 13.111 -1.755 1.00 90.38 99 VAL A C 1
ATOM 747 O O . VAL A 1 99 ? 7.739 12.719 -1.475 1.00 90.38 99 VAL A O 1
ATOM 750 N N . ARG A 1 100 ? 9.191 14.411 -1.730 1.00 89.12 100 ARG A N 1
ATOM 751 C CA . ARG A 1 100 ? 8.224 15.455 -1.341 1.00 89.12 100 ARG A CA 1
ATOM 752 C C . ARG A 1 100 ? 7.028 15.527 -2.289 1.00 89.12 100 ARG A C 1
ATOM 754 O O . ARG A 1 100 ? 5.889 15.705 -1.849 1.00 89.12 100 ARG A O 1
ATOM 761 N N . SER A 1 101 ? 7.272 15.358 -3.585 1.00 89.19 101 SER A N 1
ATOM 762 C CA . SER A 1 101 ? 6.225 15.330 -4.612 1.00 89.19 101 SER A CA 1
ATOM 763 C C . SER A 1 101 ? 5.279 14.146 -4.406 1.00 89.19 101 SER A C 1
ATOM 765 O O . SER A 1 101 ? 4.057 14.311 -4.428 1.00 89.19 101 SER A O 1
ATOM 767 N N . MET A 1 102 ? 5.841 12.972 -4.112 1.00 85.50 102 MET A N 1
ATOM 768 C CA . MET A 1 102 ? 5.104 11.758 -3.776 1.00 85.50 102 MET A CA 1
ATOM 769 C C . MET A 1 102 ? 4.247 11.945 -2.521 1.00 85.50 102 MET A C 1
ATOM 771 O O . MET A 1 102 ? 3.043 11.694 -2.546 1.00 85.50 102 MET A O 1
ATOM 775 N N . GLU A 1 103 ? 4.824 12.465 -1.434 1.00 84.88 103 GLU A N 1
ATOM 776 C CA . GLU A 1 103 ? 4.085 12.764 -0.202 1.00 84.88 103 GLU A CA 1
ATOM 777 C C . GLU A 1 103 ? 2.869 13.662 -0.460 1.00 84.88 103 GLU A C 1
ATOM 779 O O . GLU A 1 103 ? 1.772 13.413 0.054 1.00 84.88 103 GLU A O 1
ATOM 784 N N . ARG A 1 104 ? 3.053 14.712 -1.267 1.00 85.56 104 ARG A N 1
ATOM 785 C CA . ARG A 1 104 ? 2.002 15.673 -1.607 1.00 85.56 104 ARG A CA 1
ATOM 786 C C . ARG A 1 104 ? 0.910 15.048 -2.470 1.00 85.56 104 ARG A C 1
ATOM 788 O O . ARG A 1 104 ? -0.273 15.272 -2.195 1.00 85.56 104 ARG A O 1
ATOM 795 N N . LEU A 1 105 ? 1.293 14.266 -3.478 1.00 83.81 105 LEU A N 1
ATOM 796 C CA . LEU A 1 105 ? 0.376 13.525 -4.343 1.00 83.81 105 LEU A CA 1
ATOM 797 C C . LEU A 1 105 ? -0.534 12.616 -3.509 1.00 83.81 105 LEU A C 1
ATOM 799 O O . LEU A 1 105 ? -1.761 12.708 -3.589 1.00 83.81 105 LEU A O 1
ATOM 803 N N . LEU A 1 106 ? 0.067 11.812 -2.633 1.00 79.19 106 LEU A N 1
ATOM 804 C CA . LEU A 1 106 ? -0.639 10.891 -1.745 1.00 79.19 106 LEU A CA 1
ATOM 805 C C . LEU A 1 106 ? -1.542 11.631 -0.753 1.00 79.19 106 LEU A C 1
ATOM 807 O O . LEU A 1 106 ? -2.701 11.261 -0.550 1.00 79.19 106 LEU A O 1
ATOM 811 N N . TYR A 1 107 ? -1.043 12.719 -0.165 1.00 79.38 107 TYR A N 1
ATOM 812 C CA . TYR A 1 107 ? -1.817 13.559 0.740 1.00 79.38 107 TYR A CA 1
ATOM 813 C C . TYR A 1 107 ? -3.064 14.125 0.056 1.00 79.38 107 TYR A C 1
ATOM 815 O O . TYR A 1 107 ? -4.164 14.004 0.600 1.00 79.38 107 TYR A O 1
ATOM 823 N N . LYS A 1 108 ? -2.934 14.707 -1.139 1.00 79.69 108 LYS A N 1
ATOM 824 C CA . LYS A 1 108 ? -4.079 15.274 -1.864 1.00 79.69 108 LYS A CA 1
ATOM 825 C C . LYS A 1 108 ? -5.044 14.193 -2.346 1.00 79.69 108 LYS A C 1
ATOM 827 O O . LYS A 1 108 ? -6.253 14.390 -2.223 1.00 79.69 108 LYS A O 1
ATOM 832 N N . TYR A 1 109 ? -4.544 13.032 -2.776 1.00 77.25 109 TYR A N 1
ATOM 833 C CA . TYR A 1 109 ? -5.382 11.872 -3.091 1.00 77.25 109 TYR A CA 1
ATOM 834 C C . TYR A 1 109 ? -6.218 11.435 -1.876 1.00 77.25 109 TYR A C 1
ATOM 836 O O . TYR A 1 109 ? -7.435 11.265 -1.980 1.00 77.25 109 TYR A O 1
ATOM 844 N N . SER A 1 110 ? -5.595 11.356 -0.693 1.00 74.62 110 SER A N 1
ATOM 845 C CA . SER A 1 110 ? -6.284 11.010 0.558 1.00 74.62 110 SER A CA 1
ATOM 846 C C . SER A 1 110 ? -7.411 11.980 0.911 1.00 74.62 110 SER A C 1
ATOM 848 O O . SER A 1 110 ? -8.479 11.556 1.354 1.00 74.62 110 SER A O 1
ATOM 850 N N . VAL A 1 111 ? -7.183 13.280 0.696 1.00 76.69 111 VAL A N 1
ATOM 851 C CA . VAL A 1 111 ? -8.156 14.344 0.966 1.00 76.69 111 VAL A CA 1
ATOM 852 C C . VAL A 1 111 ? -9.312 14.257 -0.014 1.00 76.69 111 VAL A C 1
ATOM 854 O O . VAL A 1 111 ? -10.459 14.167 0.415 1.00 76.69 111 VAL A O 1
ATOM 857 N N . ARG A 1 112 ? -9.007 14.238 -1.318 1.00 76.81 112 ARG A N 1
ATOM 858 C CA . ARG A 1 112 ? -9.997 14.236 -2.401 1.00 76.81 112 ARG A CA 1
ATOM 859 C C . ARG A 1 112 ? -10.968 13.065 -2.282 1.00 76.81 112 ARG A C 1
ATOM 861 O O . ARG A 1 112 ? -12.160 13.234 -2.502 1.00 76.81 112 ARG A O 1
ATOM 868 N N . HIS A 1 113 ? -10.470 11.887 -1.914 1.00 70.19 113 HIS A N 1
ATOM 869 C CA . HIS A 1 113 ? -11.293 10.683 -1.817 1.00 70.19 113 HIS A CA 1
ATOM 870 C C . HIS A 1 113 ? -11.852 10.417 -0.412 1.00 70.19 113 HIS A C 1
ATOM 872 O O . HIS A 1 113 ? -12.472 9.373 -0.202 1.00 70.19 113 HIS A O 1
ATOM 878 N N . GLY A 1 114 ? -11.643 11.327 0.548 1.00 65.94 114 GLY A N 1
ATOM 879 C CA . GLY A 1 114 ? -12.121 11.166 1.925 1.00 65.94 114 GLY A CA 1
ATOM 880 C C . GLY A 1 114 ? -11.507 9.964 2.651 1.00 65.94 114 GLY A C 1
ATOM 881 O O . GLY A 1 114 ? -12.089 9.453 3.603 1.00 65.94 114 GLY A O 1
ATOM 882 N N . LEU A 1 115 ? -10.337 9.502 2.202 1.00 66.69 115 LEU A N 1
ATOM 883 C CA . LEU A 1 115 ? -9.672 8.284 2.677 1.00 66.69 115 LEU A CA 1
ATOM 884 C C . LEU A 1 115 ? -8.796 8.524 3.915 1.00 66.69 115 LEU A C 1
ATOM 886 O O . LEU A 1 115 ? -8.121 7.615 4.388 1.00 66.69 115 LEU A O 1
ATOM 890 N N . ARG A 1 116 ? -8.801 9.743 4.460 1.00 62.19 116 ARG A N 1
ATOM 891 C CA . ARG A 1 116 ? -8.130 10.047 5.723 1.00 62.19 116 ARG A CA 1
ATOM 892 C C . ARG A 1 116 ? -8.818 9.342 6.878 1.00 62.19 116 ARG A C 1
ATOM 894 O O . ARG A 1 116 ? -9.903 9.754 7.296 1.00 62.19 116 ARG A O 1
ATOM 901 N N . LEU A 1 117 ? -8.137 8.368 7.469 1.00 55.88 117 LEU A N 1
ATOM 902 C CA . LEU A 1 117 ? -8.478 7.927 8.809 1.00 55.88 117 LEU A CA 1
ATOM 903 C C . LEU A 1 117 ? -7.550 8.520 9.851 1.00 55.88 117 LEU A C 1
ATOM 905 O O . LEU A 1 117 ? -6.345 8.619 9.682 1.00 55.88 117 LEU A O 1
ATOM 909 N N . LEU A 1 118 ? -8.226 8.913 10.922 1.00 56.16 118 LEU A N 1
ATOM 910 C CA . LEU A 1 118 ? -7.846 8.894 12.321 1.00 56.16 118 LEU A CA 1
ATOM 911 C C . LEU A 1 118 ? -6.344 9.049 12.688 1.00 56.16 118 LEU A C 1
ATOM 913 O O . LEU A 1 118 ? -5.495 8.269 12.271 1.00 56.16 118 LEU A O 1
ATOM 917 N N . PRO A 1 119 ? -6.022 9.957 13.625 1.00 53.59 119 PRO A N 1
ATOM 918 C CA . PRO A 1 119 ? -6.963 10.452 14.616 1.00 53.59 119 PRO A CA 1
ATOM 919 C C . PRO A 1 119 ? -7.821 11.618 14.123 1.00 53.59 119 PRO A C 1
ATOM 921 O O . PRO A 1 119 ? -7.312 12.657 13.719 1.00 53.59 119 PRO A O 1
ATOM 924 N N . LYS A 1 120 ? -9.143 11.437 14.196 1.00 57.53 120 LYS A N 1
ATOM 925 C CA . LYS A 1 120 ? -10.141 12.468 13.918 1.00 57.53 120 LYS A CA 1
ATOM 926 C C . LYS A 1 120 ? -10.796 12.778 15.243 1.00 57.53 120 LYS A C 1
ATOM 928 O O . LYS A 1 120 ? -11.264 11.879 15.940 1.00 57.53 120 LYS A O 1
ATOM 933 N N . THR A 1 121 ? -10.802 14.049 15.592 1.00 60.12 121 THR A N 1
ATOM 934 C CA . THR A 1 121 ? -11.608 14.522 16.706 1.00 60.12 121 THR A CA 1
ATOM 935 C C . THR A 1 121 ? -13.053 14.548 16.232 1.00 60.12 121 THR A C 1
ATOM 937 O O . THR A 1 121 ? -13.379 15.256 15.280 1.00 60.12 121 THR A O 1
ATOM 940 N N . VAL A 1 122 ? -13.900 13.736 16.850 1.00 66.25 122 VAL A N 1
ATOM 941 C CA . VAL A 1 122 ? -15.348 13.777 16.657 1.00 66.25 122 VAL A CA 1
ATOM 942 C C . VAL A 1 122 ? -15.997 14.380 17.884 1.00 66.25 122 VAL A C 1
ATOM 944 O O . VAL A 1 122 ? -15.401 14.460 18.959 1.00 66.25 122 VAL A O 1
ATOM 947 N N . LEU A 1 123 ? -17.228 14.822 17.703 1.00 76.12 123 LEU A N 1
ATOM 948 C CA . LEU A 1 123 ? -18.047 15.248 18.816 1.00 76.12 123 LEU A CA 1
ATOM 949 C C . LEU A 1 123 ? -18.776 14.042 19.368 1.00 76.12 123 LEU A C 1
ATOM 951 O O . LEU A 1 123 ? -19.268 13.207 18.612 1.00 76.12 123 LEU A O 1
ATOM 955 N N . SER A 1 124 ? -18.810 13.967 20.685 1.00 70.94 124 SER A N 1
ATOM 956 C CA . SER A 1 124 ? -19.406 12.877 21.429 1.00 70.94 124 SER A CA 1
ATOM 957 C C . SER A 1 124 ? -20.266 13.485 22.522 1.00 70.94 124 SER A C 1
ATOM 959 O O . SER A 1 124 ? -19.862 14.442 23.180 1.00 70.94 124 SER A O 1
ATOM 961 N N . GLN A 1 125 ? -21.462 12.943 22.717 1.00 68.25 125 GLN A N 1
ATOM 962 C CA . GLN A 1 125 ? -22.248 13.238 23.917 1.00 68.25 125 GLN A CA 1
ATOM 963 C C . GLN A 1 125 ? -21.781 12.395 25.110 1.00 68.25 125 GLN A C 1
ATOM 965 O O . GLN A 1 125 ? -22.185 12.640 26.241 1.00 68.25 125 GLN A O 1
ATOM 970 N N . ARG A 1 126 ? -20.895 11.414 24.879 1.00 73.62 126 ARG A N 1
ATOM 971 C CA . ARG A 1 126 ? -20.267 10.646 25.951 1.00 73.62 126 ARG A CA 1
ATOM 972 C C . ARG A 1 126 ? -19.169 11.479 26.596 1.00 73.62 126 ARG A C 1
ATOM 974 O O . ARG A 1 126 ? -18.396 12.144 25.905 1.00 73.62 126 ARG A O 1
ATOM 981 N N . ARG A 1 127 ? -19.091 11.400 27.923 1.00 75.81 127 ARG A N 1
ATOM 982 C CA . ARG A 1 127 ? -18.105 12.118 28.732 1.00 75.81 127 ARG A CA 1
ATOM 983 C C . ARG A 1 127 ? -16.689 11.782 28.253 1.00 75.81 127 ARG A C 1
ATOM 985 O O . ARG A 1 127 ? -16.292 10.622 28.236 1.00 75.81 127 ARG A O 1
ATOM 992 N N . SER A 1 128 ? -15.941 12.805 27.854 1.00 76.62 128 SER A N 1
ATOM 993 C CA . SER A 1 128 ? -14.533 12.720 27.446 1.00 76.62 128 SER A CA 1
ATOM 994 C C . SER A 1 128 ? -13.746 13.849 28.126 1.00 76.62 128 SER A C 1
ATOM 996 O O . SER A 1 128 ? -14.330 14.886 28.442 1.00 76.62 128 SER A O 1
ATOM 998 N N . PRO A 1 129 ? -12.429 13.699 28.357 1.00 77.25 129 PRO A N 1
ATOM 999 C CA . PRO A 1 129 ? -11.603 14.714 29.019 1.00 77.25 129 PRO A CA 1
ATOM 1000 C C . PRO A 1 129 ? -11.540 16.069 28.297 1.00 77.25 129 PRO A C 1
ATOM 1002 O O . PRO A 1 129 ? -11.033 17.034 28.859 1.00 77.25 129 PRO A O 1
ATOM 1005 N N . ARG A 1 130 ? -12.024 16.178 27.053 1.00 79.56 130 ARG A N 1
ATOM 1006 C CA . ARG A 1 130 ? -12.060 17.443 26.306 1.00 79.56 130 ARG A CA 1
ATOM 1007 C C . ARG A 1 130 ? -13.495 17.850 26.010 1.00 79.56 130 ARG A C 1
ATOM 1009 O O . ARG A 1 130 ? -14.246 17.062 25.447 1.00 79.56 130 ARG A O 1
ATOM 1016 N N . VAL A 1 131 ? -13.850 19.092 26.328 1.00 86.31 131 VAL A N 1
ATOM 1017 C CA . VAL A 1 131 ? -15.183 19.674 26.093 1.00 86.31 131 VAL A CA 1
ATOM 1018 C C . VAL A 1 131 ? -15.139 20.625 24.895 1.00 86.31 131 VAL A C 1
ATOM 1020 O O . VAL A 1 131 ? -14.173 21.365 24.715 1.00 86.31 131 VAL A O 1
ATOM 1023 N N . ASP A 1 132 ? -16.179 20.612 24.060 1.00 85.31 132 ASP A N 1
ATOM 1024 C CA . ASP A 1 132 ? -16.420 21.652 23.060 1.00 85.31 132 ASP A CA 1
ATOM 1025 C C . ASP A 1 132 ? -17.340 22.727 23.650 1.00 85.31 132 ASP A C 1
ATOM 1027 O O . ASP A 1 132 ? -18.565 22.635 23.562 1.00 85.31 132 ASP A O 1
ATOM 1031 N N . VAL A 1 133 ? -16.746 23.742 24.280 1.00 86.50 133 VAL A N 1
ATOM 1032 C CA . VAL A 1 133 ? -17.482 24.794 25.004 1.00 86.50 133 VAL A CA 1
ATOM 1033 C C . VAL A 1 133 ? -18.460 25.519 24.081 1.00 86.50 133 VAL A C 1
ATOM 1035 O O . VAL A 1 133 ? -19.643 25.622 24.394 1.00 86.50 133 VAL A O 1
ATOM 1038 N N . ARG A 1 134 ? -18.001 25.944 22.895 1.00 85.75 134 ARG A N 1
ATOM 1039 C CA . ARG A 1 134 ? -18.838 26.660 21.921 1.00 85.75 134 ARG A CA 1
ATOM 1040 C C . ARG A 1 134 ? -20.063 25.827 21.564 1.00 85.75 134 ARG A C 1
ATOM 1042 O O . ARG A 1 134 ? -21.185 26.311 21.644 1.00 85.75 134 ARG A O 1
ATOM 1049 N N . ARG A 1 135 ? -19.868 24.563 21.193 1.00 82.88 135 ARG A N 1
ATOM 1050 C CA . ARG A 1 135 ? -20.970 23.713 20.730 1.00 82.88 135 ARG A CA 1
ATOM 1051 C C . ARG A 1 135 ? -21.911 23.284 21.857 1.00 82.88 135 ARG A C 1
ATOM 1053 O O . ARG A 1 135 ? -23.104 23.155 21.603 1.00 82.88 135 ARG A O 1
ATOM 1060 N N . SER A 1 136 ? -21.387 23.140 23.073 1.00 86.50 136 SER A N 1
ATOM 1061 C CA . SER A 1 136 ? -22.171 22.929 24.299 1.00 86.50 136 SER A CA 1
ATOM 1062 C C . SER A 1 136 ? -23.106 24.110 24.572 1.00 86.50 136 SER A C 1
ATOM 1064 O O . SER A 1 136 ? -24.298 23.914 24.784 1.00 86.50 136 SER A O 1
ATOM 1066 N N . ILE A 1 137 ? -22.602 25.346 24.469 1.00 87.56 137 ILE A N 1
ATOM 1067 C CA . ILE A 1 137 ? -23.414 26.566 24.608 1.00 87.56 137 ILE A CA 1
ATOM 1068 C C . ILE A 1 137 ? -24.506 26.607 23.532 1.00 87.56 137 ILE A C 1
ATOM 1070 O O . ILE A 1 137 ? -25.681 26.748 23.856 1.00 87.56 137 ILE A O 1
ATOM 1074 N N . TYR A 1 138 ? -24.146 26.400 22.260 1.00 86.12 138 TYR A N 1
ATOM 1075 C CA . TYR A 1 138 ? -25.116 26.406 21.157 1.00 86.12 138 TYR A CA 1
ATOM 1076 C C . TYR A 1 138 ? -26.215 25.346 21.312 1.00 86.12 138 TYR A C 1
ATOM 1078 O O . TYR A 1 138 ? -27.384 25.651 21.079 1.00 86.12 138 TYR A O 1
ATOM 1086 N N . GLN A 1 139 ? -25.875 24.109 21.694 1.00 83.75 139 GLN A N 1
ATOM 1087 C CA . GLN A 1 139 ? -26.896 23.089 21.955 1.00 83.75 139 GLN A CA 1
ATOM 1088 C C . GLN A 1 139 ? -27.743 23.435 23.177 1.00 83.75 139 GLN A C 1
ATOM 1090 O O . GLN A 1 139 ? -28.948 23.196 23.143 1.00 83.75 139 GLN A O 1
ATOM 1095 N N . SER A 1 140 ? -27.151 24.030 24.214 1.00 87.94 140 SER A N 1
ATOM 1096 C CA . SER A 1 140 ? -27.885 24.382 25.429 1.00 87.94 140 SER A CA 1
ATOM 1097 C C . SER A 1 140 ? -28.915 25.476 25.171 1.00 87.94 140 SER A C 1
ATOM 1099 O O . SER A 1 140 ? -30.067 25.335 25.568 1.00 87.94 140 SER A O 1
ATOM 1101 N N . ILE A 1 141 ? -28.533 26.504 24.407 1.00 87.56 141 ILE A N 1
ATOM 1102 C CA . ILE A 1 141 ? -29.446 27.558 23.947 1.00 87.56 141 ILE A CA 1
ATOM 1103 C C . ILE A 1 141 ? -30.543 26.961 23.057 1.00 87.56 141 ILE A C 1
ATOM 1105 O O . ILE A 1 141 ? -31.721 27.217 23.272 1.00 87.56 141 ILE A O 1
ATOM 1109 N N . ARG A 1 142 ? -30.175 26.126 22.074 1.00 85.38 142 ARG A N 1
ATOM 1110 C CA . ARG A 1 142 ? -31.130 25.562 21.106 1.00 85.38 142 ARG A CA 1
ATOM 1111 C C . ARG A 1 142 ? -32.142 24.597 21.730 1.00 85.38 142 ARG A C 1
ATOM 1113 O O . ARG A 1 142 ? -33.251 24.488 21.223 1.00 85.38 142 ARG A O 1
ATOM 1120 N N . SER A 1 143 ? -31.749 23.849 22.757 1.00 82.06 143 SER A N 1
ATOM 1121 C CA . SER A 1 143 ? -32.590 22.813 23.376 1.00 82.06 143 SER A CA 1
ATOM 1122 C C . SER A 1 143 ? -33.276 23.258 24.670 1.00 82.06 143 SER A C 1
ATOM 1124 O O . SER A 1 143 ? -34.073 22.497 25.214 1.00 82.06 143 SER A O 1
ATOM 1126 N N . GLY A 1 144 ? -32.961 24.455 25.183 1.00 81.12 144 GLY A N 1
ATOM 1127 C CA . GLY A 1 144 ? -33.475 24.959 26.461 1.00 81.12 144 GLY A CA 1
ATOM 1128 C C . GLY A 1 144 ? -33.007 24.160 27.684 1.00 81.12 144 GLY A C 1
ATOM 1129 O O . GLY A 1 144 ? -33.569 24.310 28.765 1.00 81.12 144 GLY A O 1
ATOM 1130 N N . ARG A 1 145 ? -32.007 23.280 27.529 1.00 81.94 145 ARG A N 1
ATOM 1131 C CA . ARG A 1 145 ? -31.485 22.411 28.593 1.00 81.94 145 ARG A CA 1
ATOM 1132 C C . ARG A 1 145 ? -29.957 22.404 28.583 1.00 81.94 145 ARG A C 1
ATOM 1134 O O . ARG A 1 145 ? -29.372 22.393 27.500 1.00 81.94 145 ARG A O 1
ATOM 1141 N N . PRO A 1 146 ? -29.286 22.351 29.749 1.00 81.38 146 PRO A N 1
ATOM 1142 C CA . PRO A 1 146 ? -27.834 22.227 29.801 1.00 81.38 146 PRO A CA 1
ATOM 1143 C C . PRO A 1 146 ? -27.378 20.970 29.055 1.00 81.38 146 PRO A C 1
ATOM 1145 O O . PRO A 1 146 ? -27.768 19.854 29.394 1.00 81.38 146 PRO A O 1
ATOM 1148 N N . SER A 1 147 ? -26.550 21.148 28.030 1.00 82.69 147 SER A N 1
ATOM 1149 C CA . SER A 1 147 ? -26.005 20.059 27.221 1.00 82.69 147 SER A CA 1
ATOM 1150 C C . SER A 1 147 ? -24.506 20.255 27.036 1.00 82.69 147 SER A C 1
ATOM 1152 O O . SER A 1 147 ? -24.037 21.289 26.559 1.00 82.69 147 SER A O 1
ATOM 1154 N N . ILE A 1 148 ? -23.735 19.250 27.449 1.00 84.25 148 ILE A N 1
ATOM 1155 C CA . ILE A 1 148 ? -22.280 19.258 27.320 1.00 84.25 148 ILE A CA 1
ATOM 1156 C C . ILE A 1 148 ? -21.907 18.376 26.135 1.00 84.25 148 ILE A C 1
ATOM 1158 O O . ILE A 1 148 ? -22.159 17.172 26.118 1.00 84.25 148 ILE A O 1
ATOM 1162 N N . VAL A 1 149 ? -21.291 18.993 25.134 1.00 84.06 149 VAL A N 1
ATOM 1163 C CA . VAL A 1 149 ? -20.731 18.315 23.971 1.00 84.06 149 VAL A CA 1
ATOM 1164 C C . VAL A 1 149 ? -19.248 18.110 24.219 1.00 84.06 149 VAL A C 1
ATOM 1166 O O . VAL A 1 149 ? -18.487 19.064 24.376 1.00 84.06 149 VAL A O 1
ATOM 1169 N N . TYR A 1 150 ? -18.812 16.860 24.208 1.00 86.06 150 TYR A N 1
ATOM 1170 C CA . TYR A 1 150 ? -17.413 16.508 24.371 1.00 86.06 150 TYR A CA 1
ATOM 1171 C C . TYR A 1 150 ? -16.717 16.324 23.020 1.00 86.06 150 TYR A C 1
ATOM 1173 O O . TYR A 1 150 ? -17.331 16.020 21.996 1.00 86.06 150 TYR A O 1
ATOM 1181 N N . ARG A 1 151 ? -15.396 16.494 23.018 1.00 76.44 151 ARG A N 1
ATOM 1182 C CA . ARG A 1 151 ? -14.497 16.141 21.919 1.00 76.44 151 ARG A CA 1
ATOM 1183 C C . ARG A 1 151 ? -13.850 14.807 22.237 1.00 76.44 151 ARG A C 1
ATOM 1185 O O . ARG A 1 151 ? -13.106 14.683 23.206 1.00 76.44 151 ARG A O 1
ATOM 1192 N N . GLU A 1 152 ? -14.084 13.820 21.394 1.00 71.44 152 GLU A N 1
ATOM 1193 C CA . GLU A 1 152 ? -13.468 12.504 21.490 1.00 71.44 152 GLU A CA 1
ATOM 1194 C C . GLU A 1 152 ? -12.481 12.331 20.335 1.00 71.44 152 GLU A C 1
ATOM 1196 O O . GLU A 1 152 ? -12.806 12.567 19.171 1.00 71.44 152 GLU A O 1
ATOM 1201 N N . ARG A 1 153 ? -11.241 11.938 20.638 1.00 61.34 153 ARG A N 1
ATOM 1202 C CA . ARG A 1 153 ? -10.256 11.619 19.602 1.00 61.34 153 ARG A CA 1
ATOM 1203 C C . ARG A 1 153 ? -10.446 10.158 19.218 1.00 61.34 153 ARG A C 1
ATOM 1205 O O . ARG A 1 153 ? -9.907 9.282 19.887 1.00 61.34 153 ARG A O 1
ATOM 1212 N N . LEU A 1 154 ? -11.172 9.898 18.132 1.00 58.31 154 LEU A N 1
ATOM 1213 C CA . LEU A 1 154 ? -11.243 8.550 17.580 1.00 58.31 154 LEU A CA 1
ATOM 1214 C C . LEU A 1 154 ? -9.841 8.158 17.119 1.00 58.31 154 LEU A C 1
ATOM 1216 O O . LEU A 1 154 ? -9.282 8.779 16.214 1.00 58.31 154 LEU A O 1
ATOM 1220 N N . ARG A 1 155 ? -9.255 7.146 17.755 1.00 58.72 155 ARG A N 1
ATOM 1221 C CA . ARG A 1 155 ? -8.049 6.476 17.262 1.00 58.72 155 ARG A CA 1
ATOM 1222 C C . ARG A 1 155 ? -8.510 5.278 16.435 1.00 58.72 155 ARG A C 1
ATOM 1224 O O . ARG A 1 155 ? -9.340 4.504 16.905 1.00 58.72 155 ARG A O 1
ATOM 1231 N N . ALA A 1 156 ? -8.028 5.146 15.200 1.00 62.75 156 ALA A N 1
ATOM 1232 C CA . ALA A 1 156 ? -8.246 3.902 14.464 1.00 62.75 156 ALA A CA 1
ATOM 1233 C C . ALA A 1 156 ? -7.434 2.795 15.134 1.00 62.75 156 ALA A C 1
ATOM 1235 O O . ALA A 1 156 ? -6.363 3.054 15.692 1.00 62.75 156 ALA A O 1
ATOM 1236 N N . GLY A 1 157 ? -7.952 1.568 15.063 1.00 68.81 157 GLY A N 1
ATOM 1237 C CA . GLY A 1 157 ? -7.184 0.393 15.445 1.00 68.81 157 GLY A CA 1
ATOM 1238 C C . GLY A 1 157 ? -5.874 0.350 14.662 1.00 68.81 157 GLY A C 1
ATOM 1239 O O . GLY A 1 157 ? -5.846 0.647 13.467 1.00 68.81 157 GLY A O 1
ATOM 1240 N N . ARG A 1 158 ? -4.794 0.011 15.362 1.00 80.31 158 ARG A N 1
ATOM 1241 C CA . ARG A 1 158 ? -3.493 -0.257 14.758 1.00 80.31 158 ARG A CA 1
ATOM 1242 C C . ARG A 1 158 ? -3.576 -1.522 13.889 1.00 80.31 158 ARG A C 1
ATOM 1244 O O . ARG A 1 158 ? -4.349 -2.427 14.209 1.00 80.31 158 ARG A O 1
ATOM 1251 N N . LEU A 1 159 ? -2.811 -1.571 12.801 1.00 86.62 159 LEU A N 1
ATOM 1252 C CA . LEU A 1 159 ? -2.674 -2.745 11.928 1.00 86.62 159 LEU A CA 1
ATOM 1253 C C . LEU A 1 159 ? -1.216 -2.961 11.515 1.00 86.62 159 LEU A C 1
ATOM 1255 O O . LEU A 1 159 ? -0.422 -2.019 11.535 1.00 86.62 159 LEU A O 1
ATOM 1259 N N . SER A 1 160 ? -0.890 -4.184 11.119 1.00 91.06 160 SER A N 1
ATOM 1260 C CA . SER A 1 160 ? 0.315 -4.505 10.358 1.00 91.06 160 SER A CA 1
ATOM 1261 C C . SER A 1 160 ? -0.040 -4.634 8.881 1.00 91.06 160 SER A C 1
ATOM 1263 O O . SER A 1 160 ? -1.074 -5.214 8.546 1.00 91.06 160 SER A O 1
ATOM 1265 N N . LEU A 1 161 ? 0.787 -4.074 8.005 1.00 89.94 161 LEU A N 1
ATOM 1266 C CA . LEU A 1 161 ? 0.588 -4.087 6.560 1.00 89.94 161 LEU A CA 1
ATOM 1267 C C . LEU A 1 161 ? 1.710 -4.894 5.906 1.00 89.94 161 LEU A C 1
ATOM 1269 O O . LEU A 1 161 ? 2.874 -4.595 6.144 1.00 89.94 161 LEU A O 1
ATOM 1273 N N . ALA A 1 162 ? 1.367 -5.877 5.082 1.00 92.12 162 ALA A N 1
ATOM 1274 C CA . ALA A 1 162 ? 2.297 -6.582 4.208 1.00 92.12 162 ALA A CA 1
ATOM 1275 C C . ALA A 1 162 ? 2.026 -6.166 2.753 1.00 92.12 162 ALA A C 1
ATOM 1277 O O . ALA A 1 162 ? 0.880 -6.198 2.306 1.00 92.12 162 ALA A O 1
ATOM 1278 N N . LEU A 1 163 ? 3.051 -5.730 2.027 1.00 89.81 163 LEU A N 1
ATOM 1279 C CA . LEU A 1 163 ? 2.959 -5.277 0.642 1.00 89.81 163 LEU A CA 1
ATOM 1280 C C . LEU A 1 163 ? 3.836 -6.144 -0.244 1.00 89.81 163 LE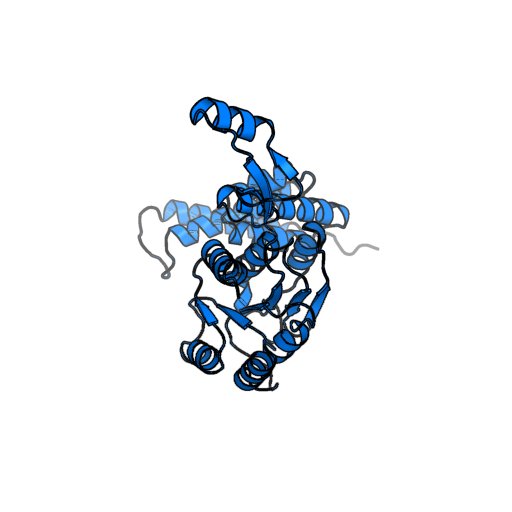U A C 1
ATOM 1282 O O . LEU A 1 163 ? 5.058 -6.131 -0.104 1.00 89.81 163 LEU A O 1
ATOM 1286 N N . ASP A 1 164 ? 3.189 -6.835 -1.166 1.00 89.38 164 ASP A N 1
ATOM 1287 C CA . ASP A 1 164 ? 3.838 -7.619 -2.199 1.00 89.38 164 ASP A CA 1
ATOM 1288 C C . ASP A 1 164 ? 4.389 -6.701 -3.293 1.00 89.38 164 ASP A C 1
ATOM 1290 O O . ASP A 1 164 ? 3.678 -5.851 -3.846 1.00 89.38 164 ASP A O 1
ATOM 1294 N N . VAL A 1 165 ? 5.681 -6.852 -3.563 1.00 86.56 165 VAL A N 1
ATOM 1295 C CA . VAL A 1 165 ? 6.421 -6.109 -4.585 1.00 86.56 165 VAL A CA 1
ATOM 1296 C C . VAL A 1 165 ? 7.093 -7.064 -5.570 1.00 86.56 165 VAL A C 1
ATOM 1298 O O . VAL A 1 165 ? 8.164 -6.790 -6.100 1.00 86.56 165 VAL A O 1
ATOM 1301 N N . SER A 1 166 ? 6.470 -8.209 -5.827 1.00 84.88 166 SER A N 1
ATOM 1302 C CA . SER A 1 166 ? 6.822 -9.099 -6.933 1.00 84.88 166 SER A CA 1
ATOM 1303 C C . SER A 1 166 ? 6.527 -8.467 -8.303 1.00 84.88 166 SER A C 1
ATOM 1305 O O . SER A 1 166 ? 5.876 -7.423 -8.423 1.00 84.88 166 SER A O 1
ATOM 1307 N N . SER A 1 167 ? 7.029 -9.082 -9.374 1.00 80.75 167 SER A N 1
ATOM 1308 C CA . SER A 1 167 ? 6.858 -8.574 -10.743 1.00 80.75 167 SER A CA 1
ATOM 1309 C C . SER A 1 167 ? 5.395 -8.563 -11.208 1.00 80.75 167 SER A C 1
ATOM 1311 O O . SER A 1 167 ? 4.988 -7.624 -11.894 1.00 80.75 167 SER A O 1
ATOM 1313 N N . SER A 1 168 ? 4.576 -9.534 -10.793 1.00 81.25 168 SER A N 1
ATOM 1314 C CA . SER A 1 168 ? 3.131 -9.568 -11.086 1.00 81.25 168 SER A CA 1
ATOM 1315 C C . SER A 1 168 ? 2.381 -8.390 -10.453 1.00 81.25 168 SER A C 1
ATOM 1317 O O . SER A 1 168 ? 1.355 -7.937 -10.964 1.00 81.25 168 SER A O 1
ATOM 1319 N N . MET A 1 169 ? 2.938 -7.819 -9.383 1.00 83.25 169 MET A N 1
ATOM 1320 C CA . MET A 1 169 ? 2.372 -6.680 -8.674 1.00 83.25 169 MET A CA 1
ATOM 1321 C C . MET A 1 169 ? 2.769 -5.321 -9.265 1.00 83.25 169 MET A C 1
ATOM 1323 O O . MET A 1 169 ? 2.330 -4.296 -8.744 1.00 83.25 169 MET A O 1
ATOM 1327 N N . ILE A 1 170 ? 3.540 -5.251 -10.361 1.00 77.06 170 ILE A N 1
ATOM 1328 C CA . ILE A 1 170 ? 3.976 -3.976 -10.975 1.00 77.06 170 ILE A CA 1
ATOM 1329 C C . ILE A 1 170 ? 2.792 -3.059 -11.301 1.00 77.06 170 ILE A C 1
ATOM 1331 O O . ILE A 1 170 ? 2.812 -1.870 -10.959 1.00 77.06 170 ILE A O 1
ATOM 1335 N N . ASP A 1 171 ? 1.740 -3.592 -11.918 1.00 72.88 171 ASP A N 1
ATOM 1336 C CA . ASP A 1 171 ? 0.558 -2.806 -12.291 1.00 72.88 171 ASP A CA 1
ATOM 1337 C C . ASP A 1 171 ? -0.307 -2.424 -11.084 1.00 72.88 171 ASP A C 1
ATOM 1339 O O . ASP A 1 171 ? -0.978 -1.385 -11.075 1.00 72.88 171 ASP A O 1
ATOM 1343 N N . TYR A 1 172 ? -0.180 -3.192 -10.007 1.00 75.44 172 TYR A N 1
ATOM 1344 C CA . TYR A 1 172 ? -0.873 -3.001 -8.738 1.00 75.44 172 TYR A CA 1
ATOM 1345 C C . TYR A 1 172 ? -0.025 -2.264 -7.692 1.00 75.44 172 TYR A C 1
ATOM 1347 O O . TYR A 1 172 ? -0.508 -1.959 -6.600 1.00 75.44 172 TYR A O 1
ATOM 1355 N N . SER A 1 173 ? 1.207 -1.879 -8.042 1.00 68.06 173 SER A N 1
ATOM 1356 C CA . SER A 1 173 ? 2.141 -1.132 -7.189 1.00 68.06 173 SER A CA 1
ATOM 1357 C C . SER A 1 173 ? 1.497 0.128 -6.624 1.00 68.06 173 SER A C 1
ATOM 1359 O O . SER A 1 173 ? 1.576 0.435 -5.438 1.00 68.06 173 SER A O 1
ATOM 1361 N N . SER A 1 174 ? 0.751 0.819 -7.474 1.00 67.06 174 SER A N 1
ATOM 1362 C CA . SER A 1 174 ? -0.036 1.991 -7.129 1.00 67.06 174 SER A CA 1
ATOM 1363 C C . SER A 1 174 ? -1.067 1.756 -6.024 1.00 67.06 174 SER A C 1
ATOM 1365 O O . SER A 1 174 ? -1.361 2.675 -5.262 1.00 67.06 174 SER A O 1
ATOM 1367 N N . TRP A 1 175 ? -1.606 0.542 -5.903 1.00 73.38 175 TRP A N 1
ATOM 1368 C CA . TRP A 1 175 ? -2.572 0.176 -4.872 1.00 73.38 175 TRP A CA 1
ATOM 1369 C C . TRP A 1 175 ? -1.880 -0.053 -3.546 1.00 73.38 175 TRP A C 1
ATOM 1371 O O . TRP A 1 175 ? -2.313 0.518 -2.550 1.00 73.38 175 TRP A O 1
ATOM 1381 N N . ALA A 1 176 ? -0.792 -0.828 -3.547 1.00 67.81 176 ALA A N 1
ATOM 1382 C CA . ALA A 1 176 ? 0.057 -1.042 -2.380 1.00 67.81 176 ALA A CA 1
ATOM 1383 C C . ALA A 1 176 ? 0.520 0.302 -1.801 1.00 67.81 176 ALA A C 1
ATOM 1385 O O . ALA A 1 176 ? 0.395 0.563 -0.604 1.00 67.81 176 ALA A O 1
ATOM 1386 N N . ILE A 1 177 ? 0.942 1.204 -2.685 1.00 68.44 177 ILE A N 1
ATOM 1387 C CA . ILE A 1 177 ? 1.407 2.544 -2.347 1.00 68.44 177 ILE A CA 1
ATOM 1388 C C . ILE A 1 177 ? 0.263 3.420 -1.828 1.00 68.44 177 ILE A C 1
ATOM 1390 O O . ILE A 1 177 ? 0.408 4.056 -0.779 1.00 68.44 177 ILE A O 1
ATOM 1394 N N . ALA A 1 178 ? -0.884 3.446 -2.513 1.00 67.50 178 ALA A N 1
ATOM 1395 C CA . ALA A 1 178 ? -2.056 4.184 -2.053 1.00 67.50 178 ALA A CA 1
ATOM 1396 C C . ALA A 1 178 ? -2.487 3.706 -0.663 1.00 67.50 178 ALA A C 1
ATOM 1398 O O . ALA A 1 178 ? -2.654 4.515 0.243 1.00 67.50 178 ALA A O 1
ATOM 1399 N N . VAL A 1 179 ? -2.605 2.393 -0.476 1.00 71.31 179 VAL A N 1
ATOM 1400 C CA . VAL A 1 179 ? -2.958 1.760 0.794 1.00 71.31 179 VAL A CA 1
ATOM 1401 C C . VAL A 1 179 ? -1.976 2.169 1.891 1.00 71.31 179 VAL A C 1
ATOM 1403 O O . VAL A 1 179 ? -2.394 2.769 2.879 1.00 71.31 179 VAL A O 1
ATOM 1406 N N . ALA A 1 180 ? -0.677 1.936 1.706 1.00 71.06 180 ALA A N 1
ATOM 1407 C CA . ALA A 1 180 ? 0.340 2.264 2.704 1.00 71.06 180 ALA A CA 1
ATOM 1408 C C . ALA A 1 180 ? 0.273 3.731 3.141 1.00 71.06 180 ALA A C 1
ATOM 1410 O O . ALA A 1 180 ? 0.286 4.047 4.329 1.00 71.06 180 ALA A O 1
ATOM 1411 N N . SER A 1 181 ? 0.109 4.623 2.169 1.00 67.56 181 SER A N 1
ATOM 1412 C CA . SER A 1 181 ? 0.114 6.070 2.377 1.00 67.56 181 SER A CA 1
ATOM 1413 C C . SER A 1 181 ? -1.147 6.597 3.060 1.00 67.56 181 SER A C 1
ATOM 1415 O O . SER A 1 181 ? -1.117 7.635 3.721 1.00 67.56 181 SER A O 1
ATOM 1417 N N . LEU A 1 182 ? -2.267 5.890 2.918 1.00 68.06 182 LEU A N 1
ATOM 1418 C CA . LEU A 1 182 ? -3.533 6.243 3.556 1.00 68.06 182 LEU A CA 1
ATOM 1419 C C . LEU A 1 182 ? -3.599 5.804 5.019 1.00 68.06 182 LEU A C 1
ATOM 1421 O O . LEU A 1 182 ? -4.304 6.436 5.806 1.00 68.06 182 LEU A O 1
ATOM 1425 N N . PHE A 1 183 ? -2.845 4.767 5.391 1.00 68.69 183 PHE A N 1
ATOM 1426 C CA . PHE A 1 183 ? -2.882 4.172 6.731 1.00 68.69 183 PHE A CA 1
ATOM 1427 C C . PHE A 1 183 ? -1.654 4.457 7.583 1.00 68.69 183 PHE A C 1
ATOM 1429 O O . PHE A 1 183 ? -1.514 3.861 8.643 1.00 68.69 183 PHE A O 1
ATOM 1436 N N . LEU A 1 184 ? -0.796 5.393 7.184 1.00 71.06 184 LEU A N 1
ATOM 1437 C CA . LEU A 1 184 ? 0.470 5.699 7.862 1.00 71.06 184 LEU A CA 1
ATOM 1438 C C . LEU A 1 184 ? 0.345 5.877 9.380 1.00 71.06 184 LEU A C 1
ATOM 1440 O O . LEU A 1 184 ? 1.117 5.302 10.137 1.00 71.06 184 LEU A O 1
ATOM 1444 N N . SER A 1 185 ? -0.673 6.609 9.843 1.00 67.38 185 SER A N 1
ATOM 1445 C CA . SER A 1 185 ? -0.921 6.844 11.273 1.00 67.38 185 SER A CA 1
ATOM 1446 C C . SER A 1 185 ? -1.433 5.619 12.041 1.00 67.38 185 SER A C 1
ATOM 1448 O O . SER A 1 185 ? -1.555 5.668 13.265 1.00 67.38 185 SER A O 1
ATOM 1450 N N . ASN A 1 186 ? -1.766 4.534 11.342 1.00 75.94 186 ASN A N 1
ATOM 1451 C CA . ASN A 1 186 ? -2.353 3.311 11.889 1.00 75.94 186 ASN A CA 1
ATOM 1452 C C . ASN A 1 186 ? -1.508 2.064 11.619 1.00 75.94 186 ASN A C 1
ATOM 1454 O O . ASN A 1 186 ? -1.685 1.059 12.311 1.00 75.94 186 ASN A O 1
ATOM 1458 N N . ILE A 1 187 ? -0.577 2.131 10.668 1.00 79.56 187 ILE A N 1
ATOM 1459 C CA . ILE A 1 187 ? 0.390 1.073 10.412 1.00 79.56 187 ILE A CA 1
ATOM 1460 C C . ILE A 1 187 ? 1.398 1.051 11.560 1.00 79.56 187 ILE A C 1
ATOM 1462 O O . ILE A 1 187 ? 2.057 2.038 11.879 1.00 79.56 187 ILE A O 1
ATOM 1466 N N . SER A 1 188 ? 1.483 -0.095 12.220 1.00 84.44 188 SER A N 1
ATOM 1467 C CA . SER A 1 188 ? 2.427 -0.335 13.319 1.00 84.44 188 SER A CA 1
ATOM 1468 C C . SER A 1 188 ? 3.661 -1.063 12.851 1.00 84.44 188 SER A C 1
ATOM 1470 O O . SER A 1 188 ? 4.723 -0.880 13.428 1.00 84.44 188 SER A O 1
ATOM 1472 N N . ARG A 1 189 ? 3.501 -1.862 11.801 1.00 90.00 189 ARG A N 1
ATOM 1473 C CA . ARG A 1 189 ? 4.572 -2.548 11.106 1.00 90.00 189 ARG A CA 1
ATOM 1474 C C . ARG A 1 189 ? 4.204 -2.618 9.628 1.00 90.00 189 ARG A C 1
ATOM 1476 O O . ARG A 1 189 ? 3.077 -2.995 9.305 1.00 90.00 189 ARG A O 1
ATOM 1483 N N . LEU A 1 190 ? 5.123 -2.220 8.760 1.00 89.75 190 LEU A N 1
ATOM 1484 C CA . LEU A 1 190 ? 5.032 -2.343 7.310 1.00 89.75 190 LEU A CA 1
ATOM 1485 C C . LEU A 1 190 ? 6.092 -3.344 6.855 1.00 89.75 190 LEU A C 1
ATOM 1487 O O . LEU A 1 190 ? 7.278 -3.112 7.054 1.00 89.75 190 LEU A O 1
ATOM 1491 N N . VAL A 1 191 ? 5.660 -4.447 6.258 1.00 91.75 191 VAL A N 1
ATOM 1492 C CA . VAL A 1 191 ? 6.523 -5.451 5.637 1.00 91.75 191 VAL A CA 1
ATOM 1493 C C . VAL A 1 191 ? 6.384 -5.294 4.132 1.00 91.75 191 VAL A C 1
ATOM 1495 O O . VAL A 1 191 ? 5.317 -5.544 3.587 1.00 91.75 191 VAL A O 1
ATOM 1498 N N . ILE A 1 192 ? 7.433 -4.851 3.459 1.00 89.44 192 ILE A N 1
ATOM 1499 C CA . ILE A 1 192 ? 7.494 -4.831 1.998 1.00 89.44 192 ILE A CA 1
ATOM 1500 C C . ILE A 1 192 ? 8.262 -6.077 1.582 1.00 89.44 192 ILE A C 1
ATOM 1502 O O . ILE A 1 192 ? 9.380 -6.260 2.057 1.00 89.44 192 ILE A O 1
ATOM 1506 N N . PHE A 1 193 ? 7.674 -6.944 0.763 1.00 88.81 193 PHE A N 1
ATOM 1507 C CA . PHE A 1 193 ? 8.254 -8.253 0.482 1.00 88.81 193 PHE A CA 1
ATOM 1508 C C . PHE A 1 193 ? 8.237 -8.614 -1.003 1.00 88.81 193 PHE A C 1
ATOM 1510 O O . PHE A 1 193 ? 7.247 -8.418 -1.703 1.00 88.81 193 PHE A O 1
ATOM 1517 N N . SER A 1 194 ? 9.358 -9.174 -1.446 1.00 84.19 194 SER A N 1
ATOM 1518 C CA . SER A 1 194 ? 9.463 -10.043 -2.617 1.00 84.19 194 SER A CA 1
ATOM 1519 C C . SER A 1 194 ? 10.443 -11.173 -2.276 1.00 84.19 194 SER A C 1
ATOM 1521 O O . SER A 1 194 ? 10.158 -11.955 -1.373 1.00 84.19 194 SER A O 1
ATOM 1523 N N . HIS A 1 195 ? 11.628 -11.212 -2.893 1.00 74.31 195 HIS A N 1
ATOM 1524 C CA . HIS A 1 195 ? 12.720 -12.124 -2.534 1.00 74.31 195 HIS A CA 1
ATOM 1525 C C . HIS A 1 195 ? 13.322 -11.804 -1.154 1.00 74.31 195 HIS A C 1
ATOM 1527 O O . HIS A 1 195 ? 13.724 -12.696 -0.414 1.00 74.31 195 HIS A O 1
ATOM 1533 N N . ALA A 1 196 ? 13.381 -10.516 -0.812 1.00 74.12 196 ALA A N 1
ATOM 1534 C CA . ALA A 1 196 ? 13.821 -10.004 0.474 1.00 74.12 196 ALA A CA 1
ATOM 1535 C C . ALA A 1 196 ? 12.698 -9.163 1.086 1.00 74.12 196 ALA A C 1
ATOM 1537 O O . ALA A 1 196 ? 11.891 -8.556 0.377 1.00 74.12 196 ALA A O 1
ATOM 1538 N N . SER A 1 197 ? 12.637 -9.135 2.417 1.00 82.56 197 SER A N 1
ATOM 1539 C CA . SER A 1 197 ? 11.631 -8.369 3.149 1.00 82.56 197 SER A CA 1
ATOM 1540 C C . SER A 1 197 ? 12.257 -7.152 3.821 1.00 82.56 197 SER A C 1
ATOM 1542 O O . SER A 1 197 ? 13.104 -7.308 4.702 1.00 82.56 197 SER A O 1
ATOM 1544 N N . THR A 1 198 ? 11.795 -5.957 3.480 1.00 87.56 198 THR A N 1
ATOM 1545 C CA . THR A 1 198 ? 12.081 -4.739 4.242 1.00 87.56 198 THR A CA 1
ATOM 1546 C C . THR A 1 198 ? 11.002 -4.555 5.300 1.00 87.56 198 THR A C 1
ATOM 1548 O O . THR A 1 198 ? 9.813 -4.542 4.984 1.00 87.56 198 THR A O 1
ATOM 1551 N N . ILE A 1 199 ? 11.404 -4.404 6.561 1.00 89.75 199 ILE A N 1
ATOM 1552 C CA . ILE A 1 199 ? 10.483 -4.197 7.682 1.00 89.75 199 ILE A CA 1
ATOM 1553 C C . ILE A 1 199 ? 10.671 -2.777 8.205 1.00 89.75 199 ILE A C 1
ATOM 1555 O O . ILE A 1 199 ? 11.780 -2.381 8.551 1.00 89.75 199 ILE A O 1
ATOM 1559 N N . LEU A 1 200 ? 9.578 -2.023 8.278 1.00 86.69 200 LEU A N 1
ATOM 1560 C CA . LEU A 1 200 ? 9.530 -0.703 8.896 1.00 86.69 200 LEU A CA 1
ATOM 1561 C C . LEU A 1 200 ? 8.583 -0.754 10.090 1.00 86.69 200 LEU A C 1
ATOM 1563 O O . LEU A 1 200 ? 7.416 -1.133 9.956 1.00 86.69 200 LEU A O 1
ATOM 1567 N N . GLU A 1 201 ? 9.069 -0.356 11.259 1.00 85.62 201 GLU A N 1
ATOM 1568 C CA . GLU A 1 201 ? 8.282 -0.329 12.490 1.00 85.62 201 GLU A CA 1
ATOM 1569 C C . GLU A 1 201 ? 7.841 1.090 12.834 1.00 85.62 201 GLU A C 1
ATOM 1571 O O . GLU A 1 201 ? 8.565 2.060 12.628 1.00 85.62 201 GLU A O 1
ATOM 1576 N N . GLY A 1 202 ? 6.602 1.216 13.303 1.00 70.75 202 GLY A N 1
ATOM 1577 C CA . GLY A 1 202 ? 5.960 2.504 13.512 1.00 70.75 202 GLY A CA 1
ATOM 1578 C C . GLY A 1 202 ? 6.257 3.152 14.869 1.00 70.75 202 GLY A C 1
ATOM 1579 O O . GLY A 1 202 ? 6.679 2.479 15.809 1.00 70.75 202 GLY A O 1
ATOM 1580 N N . PRO A 1 203 ? 5.890 4.439 15.029 1.00 71.00 203 PRO A N 1
ATOM 1581 C CA . PRO A 1 203 ? 5.071 5.232 14.105 1.00 71.00 203 PRO A CA 1
ATOM 1582 C C . PRO A 1 203 ? 5.835 5.676 12.849 1.00 71.00 203 PRO A C 1
ATOM 1584 O O . PRO A 1 203 ? 6.888 6.287 12.953 1.00 71.00 203 PRO A O 1
ATOM 1587 N N . LEU A 1 204 ? 5.272 5.401 11.667 1.00 76.56 204 LEU A N 1
ATOM 1588 C CA . LEU A 1 204 ? 5.908 5.712 10.384 1.00 76.56 204 LEU A CA 1
ATOM 1589 C C . LEU A 1 204 ? 5.536 7.118 9.907 1.00 76.56 204 LEU A C 1
ATOM 1591 O O . LEU A 1 204 ? 4.357 7.496 9.891 1.00 76.56 204 LEU A O 1
ATOM 1595 N N . SER A 1 205 ? 6.524 7.887 9.456 1.00 78.69 205 SER A N 1
ATOM 1596 C CA . SER A 1 205 ? 6.278 9.150 8.763 1.00 78.69 205 SER A CA 1
ATOM 1597 C C . SER A 1 205 ? 5.855 8.911 7.308 1.00 78.69 205 SER A C 1
ATOM 1599 O O . SER A 1 205 ? 6.202 7.907 6.681 1.00 78.69 205 SER A O 1
ATOM 1601 N N . ARG A 1 206 ? 5.118 9.867 6.717 1.00 77.94 206 ARG A N 1
ATOM 1602 C CA . ARG A 1 206 ? 4.767 9.780 5.281 1.00 77.94 206 ARG A CA 1
ATOM 1603 C C . ARG A 1 206 ? 5.996 9.779 4.394 1.00 77.94 206 ARG A C 1
ATOM 1605 O O . ARG A 1 206 ? 5.975 9.152 3.344 1.00 77.94 206 ARG A O 1
ATOM 1612 N N . ARG A 1 207 ? 7.043 10.459 4.848 1.00 83.25 207 ARG A N 1
ATOM 1613 C CA . ARG A 1 207 ? 8.315 10.573 4.160 1.00 83.25 207 ARG A CA 1
ATOM 1614 C C . ARG A 1 207 ? 9.055 9.255 4.078 1.00 83.25 207 ARG A C 1
ATOM 1616 O O . ARG A 1 207 ? 9.488 8.878 2.997 1.00 83.25 207 ARG A O 1
ATOM 1623 N N . GLU A 1 208 ? 9.170 8.543 5.194 1.00 82.81 208 GLU A N 1
ATOM 1624 C CA . GLU A 1 208 ? 9.815 7.226 5.230 1.00 82.81 208 GLU A CA 1
ATOM 1625 C C . GLU A 1 208 ? 9.093 6.238 4.324 1.00 82.81 208 GLU A C 1
ATOM 1627 O O . GLU A 1 208 ? 9.736 5.525 3.558 1.00 82.81 208 GLU A O 1
ATOM 1632 N N . VAL A 1 209 ? 7.759 6.245 4.346 1.00 79.94 209 VAL A N 1
ATOM 1633 C CA . VAL A 1 209 ? 6.974 5.359 3.485 1.00 79.94 209 VAL A CA 1
ATOM 1634 C C . VAL A 1 209 ? 7.064 5.778 2.023 1.00 79.94 209 VAL A C 1
ATOM 1636 O O . VAL A 1 209 ? 7.322 4.926 1.183 1.00 79.94 209 VAL A O 1
ATOM 1639 N N . ALA A 1 210 ? 6.940 7.067 1.695 1.00 82.69 210 ALA A N 1
ATOM 1640 C CA . ALA A 1 210 ? 7.116 7.552 0.326 1.00 82.69 210 ALA A CA 1
ATOM 1641 C C . ALA A 1 210 ? 8.503 7.190 -0.222 1.00 82.69 210 ALA A C 1
ATOM 1643 O O . ALA A 1 210 ? 8.600 6.642 -1.315 1.00 82.69 210 ALA A O 1
ATOM 1644 N N . ARG A 1 211 ? 9.562 7.424 0.560 1.00 87.06 211 ARG A N 1
ATOM 1645 C CA . ARG A 1 211 ? 10.936 7.057 0.205 1.00 87.06 211 ARG A CA 1
ATOM 1646 C C . ARG A 1 211 ? 11.075 5.557 -0.024 1.00 87.06 211 ARG A C 1
ATOM 1648 O O . ARG A 1 211 ? 11.565 5.167 -1.076 1.00 87.06 211 ARG A O 1
ATOM 1655 N N . SER A 1 212 ? 10.594 4.742 0.913 1.00 83.94 212 SER A N 1
ATOM 1656 C CA . SER A 1 212 ? 10.686 3.281 0.818 1.00 83.94 212 SER A CA 1
ATOM 1657 C C . SER A 1 212 ? 9.944 2.756 -0.407 1.00 83.94 212 SER A C 1
ATOM 1659 O O . SER A 1 212 ? 10.465 1.935 -1.146 1.00 83.94 212 SER A O 1
ATOM 1661 N N . LEU A 1 213 ? 8.748 3.274 -0.687 1.00 79.69 213 LEU A N 1
ATOM 1662 C CA . LEU A 1 213 ? 7.962 2.869 -1.852 1.00 79.69 213 LEU A CA 1
ATOM 1663 C C . LEU A 1 213 ? 8.596 3.300 -3.181 1.00 79.69 213 LEU A C 1
ATOM 1665 O O . LEU A 1 213 ? 8.449 2.596 -4.179 1.00 79.69 213 LEU A O 1
ATOM 1669 N N . LEU A 1 214 ? 9.288 4.443 -3.208 1.00 83.75 214 LEU A N 1
ATOM 1670 C CA . LEU A 1 214 ? 10.029 4.891 -4.386 1.00 83.75 214 LEU A CA 1
ATOM 1671 C C . LEU A 1 214 ? 11.300 4.066 -4.620 1.00 83.75 214 LEU A C 1
ATOM 1673 O O . LEU A 1 214 ? 11.647 3.829 -5.774 1.00 83.75 214 LEU A O 1
ATOM 1677 N N . SER A 1 215 ? 11.958 3.606 -3.551 1.00 83.56 215 SER A N 1
ATOM 1678 C CA . SER A 1 215 ? 13.179 2.795 -3.628 1.00 83.56 215 SER A CA 1
ATOM 1679 C C . SER A 1 215 ? 12.936 1.310 -3.896 1.00 83.56 215 SER A C 1
ATOM 1681 O O . SER A 1 215 ? 13.882 0.584 -4.175 1.00 83.56 215 SER A O 1
ATOM 1683 N N . VAL A 1 216 ? 11.696 0.833 -3.781 1.00 79.81 216 VAL A N 1
ATOM 1684 C CA . VAL A 1 216 ? 11.362 -0.570 -4.041 1.00 79.81 216 VAL A CA 1
ATOM 1685 C C . VAL A 1 216 ? 11.559 -0.909 -5.515 1.00 79.81 216 VAL A C 1
ATOM 1687 O O . VAL A 1 216 ? 11.029 -0.230 -6.399 1.00 79.81 216 VAL A O 1
ATOM 1690 N N . GLU A 1 217 ? 12.215 -2.035 -5.775 1.00 77.62 217 GLU A N 1
ATOM 1691 C CA . GLU A 1 217 ? 12.225 -2.696 -7.078 1.00 77.62 217 GLU A CA 1
ATOM 1692 C C . GLU A 1 217 ? 11.174 -3.806 -7.111 1.00 77.62 217 GLU A C 1
ATOM 1694 O O . GLU A 1 217 ? 11.127 -4.644 -6.215 1.00 77.62 217 GLU A O 1
ATOM 1699 N N . PHE A 1 218 ? 10.326 -3.818 -8.145 1.00 73.62 218 PHE A N 1
ATOM 1700 C CA . PHE A 1 218 ? 9.278 -4.833 -8.267 1.00 73.62 218 PHE A CA 1
ATOM 1701 C C . PHE A 1 218 ? 9.825 -6.063 -8.987 1.00 73.62 218 PHE A C 1
ATOM 1703 O O . PHE A 1 218 ? 9.691 -6.193 -10.206 1.00 73.62 218 PHE A O 1
ATOM 1710 N N . ARG A 1 219 ? 10.560 -6.890 -8.248 1.00 76.00 219 ARG A N 1
ATOM 1711 C CA . ARG A 1 219 ? 11.333 -8.017 -8.777 1.00 76.00 219 ARG A CA 1
ATOM 1712 C C . ARG A 1 219 ? 11.443 -9.122 -7.739 1.00 76.00 219 ARG A C 1
ATOM 1714 O O . ARG A 1 219 ? 11.416 -8.856 -6.538 1.00 76.00 219 ARG A O 1
ATOM 1721 N N . GLY A 1 220 ? 11.679 -10.335 -8.222 1.00 78.56 220 GLY A N 1
ATOM 1722 C CA . GLY A 1 220 ? 11.920 -11.508 -7.390 1.00 78.56 220 GLY A CA 1
ATOM 1723 C C . GLY A 1 220 ? 10.667 -12.341 -7.150 1.00 78.56 220 GLY A C 1
ATOM 1724 O O . GLY A 1 220 ? 9.605 -12.073 -7.710 1.00 78.56 220 GLY A O 1
ATOM 1725 N N . TYR A 1 221 ? 10.848 -13.370 -6.332 1.00 81.75 221 TYR A N 1
ATOM 1726 C CA . TYR A 1 221 ? 9.822 -14.339 -5.966 1.00 81.75 221 TYR A CA 1
ATOM 1727 C C . TYR A 1 221 ? 8.883 -13.798 -4.886 1.00 81.75 221 TYR A C 1
ATOM 1729 O O . TYR A 1 221 ? 9.194 -12.809 -4.223 1.00 81.75 221 TYR A O 1
ATOM 1737 N N . THR A 1 222 ? 7.755 -14.472 -4.692 1.00 86.25 222 THR A N 1
ATOM 1738 C CA . THR A 1 222 ? 6.737 -14.112 -3.707 1.00 86.25 222 THR A CA 1
ATOM 1739 C C . THR A 1 222 ? 6.711 -15.141 -2.579 1.00 86.25 222 THR A C 1
ATOM 1741 O O . THR A 1 222 ? 6.375 -16.299 -2.821 1.00 86.25 222 THR A O 1
ATOM 1744 N N . ASP A 1 223 ? 7.025 -14.715 -1.350 1.00 89.81 223 ASP A N 1
ATOM 1745 C CA . ASP A 1 223 ? 6.898 -15.514 -0.118 1.00 89.81 223 ASP A CA 1
ATOM 1746 C C . ASP A 1 223 ? 5.898 -14.866 0.851 1.00 89.81 223 ASP A C 1
ATOM 1748 O O . ASP A 1 223 ? 6.247 -14.061 1.724 1.00 89.81 223 ASP A O 1
ATOM 1752 N N . ILE A 1 224 ? 4.620 -15.186 0.653 1.00 91.38 224 ILE A N 1
ATOM 1753 C CA . ILE A 1 224 ? 3.513 -14.590 1.409 1.00 91.38 224 ILE A CA 1
ATOM 1754 C C . ILE A 1 224 ? 3.518 -15.113 2.845 1.00 91.38 224 ILE A C 1
ATOM 1756 O O . ILE A 1 224 ? 3.320 -14.336 3.781 1.00 91.38 224 ILE A O 1
ATOM 1760 N N . SER A 1 225 ? 3.770 -16.408 3.028 1.00 93.31 225 SER A N 1
ATOM 1761 C CA . SER A 1 225 ? 3.822 -17.059 4.336 1.00 93.31 225 SER A CA 1
ATOM 1762 C C . SER A 1 225 ? 4.812 -16.377 5.277 1.00 93.31 225 SER A C 1
ATOM 1764 O O . SER A 1 225 ? 4.410 -15.864 6.327 1.00 93.31 225 SER A O 1
ATOM 1766 N N . THR A 1 226 ? 6.073 -16.241 4.862 1.00 92.62 226 THR A N 1
ATOM 1767 C CA . THR A 1 226 ? 7.097 -15.560 5.667 1.00 92.62 226 THR A CA 1
ATOM 1768 C C . THR A 1 226 ? 6.747 -14.086 5.899 1.00 92.62 226 THR A C 1
ATOM 1770 O O . THR A 1 226 ? 7.005 -13.528 6.972 1.00 92.62 226 THR A O 1
ATOM 1773 N N . ALA A 1 227 ? 6.137 -13.417 4.914 1.00 93.00 227 ALA A N 1
ATOM 1774 C CA . ALA A 1 227 ? 5.713 -12.028 5.060 1.00 93.00 227 ALA A CA 1
ATOM 1775 C C . ALA A 1 227 ? 4.606 -11.852 6.112 1.00 93.00 227 ALA A C 1
ATOM 1777 O O . ALA A 1 227 ? 4.639 -10.878 6.869 1.00 93.00 227 ALA A O 1
ATOM 1778 N N . LEU A 1 228 ? 3.651 -12.784 6.202 1.00 94.44 228 LEU A N 1
ATOM 1779 C CA . LEU A 1 228 ? 2.594 -12.761 7.217 1.00 94.44 228 LEU A CA 1
ATOM 1780 C C . LEU A 1 228 ? 3.144 -12.971 8.624 1.00 94.44 228 LEU A C 1
ATOM 1782 O O . LEU A 1 228 ? 2.738 -12.259 9.543 1.00 94.44 228 LEU A O 1
ATOM 1786 N N . GLU A 1 229 ? 4.084 -13.896 8.792 1.00 93.62 229 GLU A N 1
ATOM 1787 C CA . GLU A 1 229 ? 4.752 -14.119 10.075 1.00 93.62 229 GLU A CA 1
ATOM 1788 C C . GLU A 1 229 ? 5.540 -12.882 10.509 1.00 93.62 229 GLU A C 1
ATOM 1790 O O . GLU A 1 229 ? 5.387 -12.401 11.632 1.00 93.62 229 GLU A O 1
ATOM 1795 N N . LYS A 1 230 ? 6.297 -12.269 9.591 1.00 93.75 230 LYS A N 1
ATOM 1796 C CA . LYS A 1 230 ? 6.990 -10.996 9.849 1.00 93.75 230 LYS A CA 1
ATOM 1797 C C . LYS A 1 230 ? 6.012 -9.863 10.158 1.00 93.75 230 LYS A C 1
ATOM 1799 O O . LYS A 1 230 ? 6.307 -8.996 10.986 1.00 93.75 230 LYS A O 1
ATOM 1804 N N . ALA A 1 231 ? 4.836 -9.854 9.534 1.00 92.69 231 ALA A N 1
ATOM 1805 C CA . ALA A 1 231 ? 3.793 -8.870 9.804 1.00 92.69 231 ALA A CA 1
ATOM 1806 C C . ALA A 1 231 ? 3.079 -9.111 11.147 1.00 92.69 231 ALA A C 1
ATOM 1808 O O . ALA A 1 231 ? 2.507 -8.167 11.705 1.00 92.69 231 ALA A O 1
ATOM 1809 N N . ALA A 1 232 ? 3.127 -10.325 11.701 1.00 92.69 232 ALA A N 1
ATOM 1810 C CA . ALA A 1 232 ? 2.536 -10.655 12.990 1.00 92.69 232 ALA A CA 1
ATOM 1811 C C . ALA A 1 232 ? 3.273 -9.933 14.128 1.00 92.69 232 ALA A C 1
ATOM 1813 O O . ALA A 1 232 ? 4.299 -10.359 14.648 1.00 92.69 232 ALA A O 1
ATOM 1814 N N . HIS A 1 233 ? 2.723 -8.790 14.532 1.00 87.31 233 HIS A N 1
ATOM 1815 C CA . HIS A 1 233 ? 3.256 -7.978 15.618 1.00 87.31 233 HIS A CA 1
ATOM 1816 C C . HIS A 1 233 ? 2.509 -8.317 16.925 1.00 87.31 233 HIS A C 1
ATOM 1818 O O . HIS A 1 233 ? 1.273 -8.331 16.918 1.00 87.31 233 HIS A O 1
ATOM 1824 N N . PRO A 1 234 ? 3.182 -8.565 18.067 1.00 84.19 234 PRO A N 1
ATOM 1825 C CA . PRO A 1 234 ? 2.519 -8.996 19.307 1.00 84.19 234 PRO A CA 1
ATOM 1826 C C . PRO A 1 234 ? 1.411 -8.045 19.786 1.00 84.19 234 PRO A C 1
ATOM 1828 O O . PRO A 1 234 ? 0.315 -8.478 20.138 1.00 84.19 234 PRO A O 1
ATOM 1831 N N . GLY A 1 235 ? 1.659 -6.733 19.711 1.00 83.94 235 GLY A N 1
ATOM 1832 C CA . GLY A 1 235 ? 0.700 -5.697 20.116 1.00 83.94 235 GLY A CA 1
ATOM 1833 C C . GLY A 1 235 ? -0.399 -5.370 19.094 1.00 83.94 235 GLY A C 1
ATOM 1834 O O . GLY A 1 235 ? -1.210 -4.481 19.349 1.00 83.94 235 GLY A O 1
ATOM 1835 N N . VAL A 1 236 ? -0.417 -6.017 17.920 1.00 87.81 236 VAL A N 1
ATOM 1836 C CA . VAL A 1 236 ? -1.344 -5.680 16.828 1.00 87.81 236 VAL A CA 1
ATOM 1837 C C . VAL A 1 236 ? -1.865 -6.939 16.146 1.00 87.81 236 VAL A C 1
ATOM 1839 O O . VAL A 1 236 ? -1.183 -7.568 15.350 1.00 87.81 236 VAL A O 1
ATOM 1842 N N . LYS A 1 237 ? -3.128 -7.272 16.422 1.00 90.56 237 LYS A N 1
ATOM 1843 C CA . LYS A 1 237 ? -3.782 -8.500 15.941 1.00 90.56 237 LYS A CA 1
ATOM 1844 C C . LYS A 1 237 ? -4.491 -8.361 14.591 1.00 90.56 237 LYS A C 1
ATOM 1846 O O . LYS A 1 237 ? -5.243 -9.244 14.204 1.00 90.56 237 LYS A O 1
ATOM 1851 N N . LYS A 1 238 ? -4.300 -7.253 13.874 1.00 90.62 238 LYS A N 1
ATOM 1852 C CA . LYS A 1 238 ? -4.891 -7.026 12.547 1.00 90.62 238 LYS A CA 1
ATOM 1853 C C . LYS A 1 238 ? -3.779 -6.987 11.512 1.00 90.62 238 LYS A C 1
ATOM 1855 O O . LYS A 1 238 ? -2.935 -6.098 11.591 1.00 90.62 238 LYS A O 1
ATOM 1860 N N . ILE A 1 239 ? -3.797 -7.914 10.563 1.00 92.81 239 ILE A N 1
ATOM 1861 C CA . ILE A 1 239 ? -2.838 -7.972 9.458 1.00 92.81 239 ILE A CA 1
ATOM 1862 C C . ILE A 1 239 ? -3.602 -7.747 8.161 1.00 92.81 239 ILE A C 1
ATOM 1864 O O . ILE A 1 239 ? -4.612 -8.402 7.902 1.00 92.81 239 ILE A O 1
ATOM 1868 N N . VAL A 1 240 ? -3.120 -6.817 7.347 1.00 91.31 240 VAL A N 1
ATOM 1869 C CA . VAL A 1 240 ? -3.608 -6.629 5.986 1.00 91.31 240 VAL A CA 1
ATOM 1870 C C . VAL A 1 240 ? -2.469 -6.903 5.023 1.00 91.31 240 VAL A C 1
ATOM 1872 O O . VAL A 1 240 ? -1.406 -6.313 5.168 1.00 91.31 240 VAL A O 1
ATOM 1875 N N . ALA A 1 241 ? -2.686 -7.781 4.055 1.00 92.19 241 ALA A N 1
ATOM 1876 C CA . ALA A 1 241 ? -1.722 -8.096 3.013 1.00 92.19 241 ALA A CA 1
ATOM 1877 C C . ALA A 1 241 ? -2.263 -7.644 1.651 1.00 92.19 241 ALA A C 1
ATOM 1879 O O . ALA A 1 241 ? -3.426 -7.887 1.333 1.00 92.19 241 ALA A O 1
ATOM 1880 N N . VAL A 1 242 ? -1.441 -6.962 0.857 1.00 90.94 242 VAL A N 1
ATOM 1881 C CA . VAL A 1 242 ? -1.745 -6.599 -0.533 1.00 90.94 242 VAL A CA 1
ATOM 1882 C C . VAL A 1 242 ? -0.890 -7.488 -1.424 1.00 90.94 242 VAL A C 1
ATOM 1884 O O . VAL A 1 242 ? 0.319 -7.293 -1.447 1.00 90.94 242 VAL A O 1
ATOM 1887 N N . SER A 1 243 ? -1.500 -8.468 -2.089 1.00 91.00 243 SER A N 1
ATOM 1888 C CA . SER A 1 243 ? -0.820 -9.493 -2.899 1.00 91.00 243 SER A CA 1
ATOM 1889 C C . SER A 1 243 ? -1.806 -10.139 -3.878 1.00 91.00 243 SER A C 1
ATOM 1891 O O . SER A 1 243 ? -3.018 -10.153 -3.632 1.00 91.00 243 SER A O 1
ATOM 1893 N N . ASP A 1 244 ? -1.293 -10.690 -4.974 1.00 89.62 244 ASP A N 1
ATOM 1894 C CA . ASP A 1 244 ? -2.041 -11.524 -5.923 1.00 89.62 244 ASP A CA 1
ATOM 1895 C C . ASP A 1 244 ? -2.323 -12.947 -5.413 1.00 89.62 244 ASP A C 1
ATOM 1897 O O . ASP A 1 244 ? -3.001 -13.702 -6.106 1.00 89.62 244 ASP A O 1
ATOM 1901 N N . LEU A 1 245 ? -1.886 -13.263 -4.184 1.00 91.88 245 LEU A N 1
ATOM 1902 C CA . LEU A 1 245 ? -2.029 -14.556 -3.503 1.00 91.88 245 LEU A CA 1
ATOM 1903 C C . LEU A 1 245 ? -1.188 -15.689 -4.100 1.00 91.88 245 LEU A C 1
ATOM 1905 O O . LEU A 1 245 ? -1.262 -16.809 -3.596 1.00 91.88 245 LEU A O 1
ATOM 1909 N N . GLN A 1 246 ? -0.349 -15.411 -5.100 1.00 89.75 246 GLN A N 1
ATOM 1910 C CA . GLN A 1 246 ? 0.494 -16.424 -5.719 1.00 89.75 246 GLN A CA 1
ATOM 1911 C C . GLN A 1 246 ? 1.838 -16.497 -4.999 1.00 89.75 246 GLN A C 1
ATOM 1913 O O . GLN A 1 246 ? 2.684 -15.614 -5.115 1.00 89.75 246 GLN A O 1
ATOM 1918 N N . GLN A 1 247 ? 2.049 -17.579 -4.253 1.00 87.69 247 GLN A N 1
ATOM 1919 C CA . GLN A 1 247 ? 3.347 -17.889 -3.665 1.00 87.69 247 GLN A CA 1
ATOM 1920 C C . GLN A 1 247 ? 4.206 -18.637 -4.690 1.00 87.69 247 GLN A C 1
ATOM 1922 O O . GLN A 1 247 ? 3.768 -19.632 -5.261 1.00 87.69 247 GLN A O 1
ATOM 1927 N N . THR A 1 248 ? 5.430 -18.165 -4.928 1.00 85.00 248 THR A N 1
ATOM 1928 C CA . THR A 1 248 ? 6.338 -18.743 -5.940 1.00 85.00 248 THR A CA 1
ATOM 1929 C C . THR A 1 248 ? 7.578 -19.387 -5.327 1.00 85.00 248 THR A C 1
ATOM 1931 O O . THR A 1 248 ? 8.517 -19.718 -6.047 1.00 85.00 248 THR A O 1
ATOM 1934 N N . VAL A 1 249 ? 7.619 -19.502 -4.001 1.00 84.88 249 VAL A N 1
ATOM 1935 C CA . VAL A 1 249 ? 8.671 -20.205 -3.266 1.00 84.88 249 VAL A CA 1
ATOM 1936 C C . VAL A 1 249 ? 8.091 -21.430 -2.578 1.00 84.88 249 VAL A C 1
ATOM 1938 O O . VAL A 1 249 ? 6.937 -21.421 -2.140 1.00 84.88 249 VAL A O 1
ATOM 1941 N N . ASP A 1 250 ? 8.919 -22.460 -2.447 1.00 81.88 250 ASP A N 1
ATOM 1942 C CA . ASP A 1 250 ? 8.597 -23.649 -1.664 1.00 81.88 250 ASP A CA 1
ATOM 1943 C C . ASP A 1 250 ? 8.809 -23.353 -0.169 1.00 81.88 250 ASP A C 1
ATOM 1945 O O . ASP A 1 250 ? 9.802 -23.734 0.448 1.00 81.88 250 ASP A O 1
ATOM 1949 N N . SER A 1 251 ? 7.916 -22.529 0.382 1.00 84.19 251 SER A N 1
ATOM 1950 C CA . SER A 1 251 ? 7.820 -22.233 1.812 1.00 84.19 251 SER A CA 1
ATOM 1951 C C . SER A 1 251 ? 6.560 -22.872 2.394 1.00 84.19 251 SER A C 1
A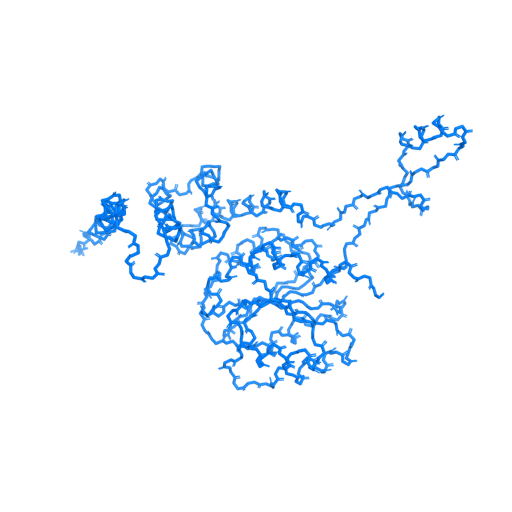TOM 1953 O O . SER A 1 251 ? 5.805 -23.564 1.706 1.00 84.19 251 SER A O 1
ATOM 1955 N N . GLN A 1 252 ? 6.312 -22.660 3.688 1.00 87.94 252 GLN A N 1
ATOM 1956 C CA . GLN A 1 252 ? 5.132 -23.221 4.334 1.00 87.94 252 GLN A CA 1
ATOM 1957 C C . GLN A 1 252 ? 3.850 -22.822 3.570 1.00 87.94 252 GLN A C 1
ATOM 1959 O O . GLN A 1 252 ? 3.709 -21.656 3.185 1.00 87.94 252 GLN A O 1
ATOM 1964 N N . PRO A 1 253 ? 2.892 -23.746 3.365 1.00 91.00 253 PRO A N 1
ATOM 1965 C CA . PRO A 1 253 ? 1.642 -23.431 2.688 1.00 91.00 253 PRO A CA 1
ATOM 1966 C C . PRO A 1 253 ? 0.900 -22.267 3.348 1.00 91.00 253 PRO A C 1
ATOM 1968 O O . PRO A 1 253 ? 0.671 -22.269 4.564 1.00 91.00 253 PRO A O 1
ATOM 1971 N N . LEU A 1 254 ? 0.469 -21.301 2.532 1.00 91.88 254 LEU A N 1
ATOM 1972 C CA . LEU A 1 254 ? -0.225 -20.087 2.973 1.00 91.88 254 LEU A CA 1
ATOM 1973 C C . LEU A 1 254 ? -1.397 -20.393 3.916 1.00 91.88 254 LEU A C 1
ATOM 1975 O O . LEU A 1 254 ? -1.597 -19.721 4.929 1.00 91.88 254 LEU A O 1
ATOM 1979 N N . GLN A 1 255 ? -2.160 -21.441 3.610 1.00 93.06 255 GLN A N 1
ATOM 1980 C CA . GLN A 1 255 ? -3.340 -21.844 4.368 1.00 93.06 255 GLN A CA 1
ATOM 1981 C C . GLN A 1 255 ? -2.978 -22.265 5.798 1.00 93.06 255 GLN A C 1
ATOM 1983 O O . GLN A 1 255 ? -3.725 -21.976 6.734 1.00 93.06 255 GLN A O 1
ATOM 1988 N N . LEU A 1 256 ? -1.828 -22.920 5.991 1.00 93.88 256 LEU A N 1
ATOM 1989 C CA . LEU A 1 256 ? -1.362 -23.331 7.315 1.00 93.88 256 LEU A CA 1
ATOM 1990 C C . LEU A 1 256 ? -0.954 -22.121 8.156 1.00 93.88 256 LEU A C 1
ATOM 1992 O O . LEU A 1 256 ? -1.370 -22.023 9.313 1.00 93.88 256 LEU A O 1
ATOM 1996 N N . VAL A 1 257 ? -0.218 -21.174 7.568 1.00 95.50 257 VAL A N 1
ATOM 1997 C CA . VAL A 1 257 ? 0.202 -19.941 8.252 1.00 95.50 257 VAL A CA 1
ATOM 1998 C C . VAL A 1 257 ? -1.010 -19.093 8.634 1.00 95.50 257 VAL A C 1
ATOM 2000 O O . VAL A 1 257 ? -1.135 -18.668 9.784 1.00 95.50 257 VAL A O 1
ATOM 2003 N N . VAL A 1 258 ? -1.964 -18.911 7.715 1.00 95.75 258 VAL A N 1
ATOM 2004 C CA . VAL A 1 258 ? -3.208 -18.175 7.985 1.00 95.75 258 VAL A CA 1
ATOM 2005 C C . VAL A 1 258 ? -4.006 -18.835 9.113 1.00 95.75 258 VAL A C 1
ATOM 2007 O O . VAL A 1 258 ? -4.405 -18.138 10.048 1.00 95.75 258 VAL A O 1
ATOM 2010 N N . ARG A 1 259 ? -4.194 -20.164 9.087 1.00 95.62 259 ARG A N 1
ATOM 2011 C CA . ARG A 1 259 ? -4.902 -20.900 10.153 1.00 95.62 259 ARG A CA 1
ATOM 2012 C C . ARG A 1 259 ? -4.193 -20.778 11.500 1.00 95.62 259 ARG A C 1
ATOM 2014 O O . ARG A 1 259 ? -4.855 -20.572 12.517 1.00 95.62 259 ARG A O 1
ATOM 2021 N N . SER A 1 260 ? -2.866 -20.894 11.513 1.00 95.88 260 SER A N 1
ATOM 2022 C CA . SER A 1 260 ? -2.046 -20.756 12.720 1.00 95.88 260 SER A CA 1
ATOM 2023 C C . SER A 1 260 ? -2.217 -19.370 13.347 1.00 95.88 260 SER A C 1
ATOM 2025 O O . SER A 1 260 ? -2.651 -19.243 14.494 1.00 95.88 260 SER A O 1
ATOM 2027 N N . LEU A 1 261 ? -2.009 -18.315 12.556 1.00 95.31 261 LEU A N 1
ATOM 2028 C CA . LEU A 1 261 ? -2.185 -16.934 12.998 1.00 95.31 261 LEU A CA 1
ATOM 2029 C C . LEU A 1 261 ? -3.623 -16.655 13.450 1.00 95.31 261 LEU A C 1
ATOM 2031 O O . LEU A 1 261 ? -3.833 -15.968 14.454 1.00 95.31 261 LEU A O 1
ATOM 2035 N N . HIS A 1 262 ? -4.617 -17.216 12.760 1.00 92.81 262 HIS A N 1
ATOM 2036 C CA . HIS A 1 262 ? -6.014 -17.091 13.157 1.00 92.81 262 HIS A CA 1
ATOM 2037 C C . HIS A 1 262 ? -6.279 -17.697 14.542 1.00 92.81 262 HIS A C 1
ATOM 2039 O O . HIS A 1 262 ? -6.881 -17.035 15.391 1.00 92.81 262 HIS A O 1
ATOM 2045 N N . ARG A 1 263 ? -5.750 -18.899 14.820 1.00 93.56 263 ARG A N 1
ATOM 2046 C CA . ARG A 1 263 ? -5.809 -19.532 16.154 1.00 93.56 263 ARG A CA 1
ATOM 2047 C C . ARG A 1 263 ? -5.112 -18.691 17.226 1.00 93.56 263 ARG A C 1
ATOM 2049 O O . ARG A 1 263 ? -5.590 -18.626 18.352 1.00 93.56 263 ARG A O 1
ATOM 2056 N N . SER A 1 264 ? -4.041 -17.979 16.875 1.00 92.81 264 SER A N 1
ATOM 2057 C CA . SER A 1 264 ? -3.352 -17.023 17.761 1.00 92.81 264 SER A CA 1
ATOM 2058 C C . SER A 1 264 ? -4.058 -15.659 17.901 1.00 92.81 264 SER A C 1
ATOM 2060 O O . SER A 1 264 ? -3.479 -14.697 18.429 1.00 92.81 264 SER A O 1
ATOM 2062 N N . GLY A 1 265 ? -5.301 -15.549 17.420 1.00 91.50 265 GLY A N 1
ATOM 2063 C CA . GLY A 1 265 ? -6.162 -14.377 17.557 1.00 91.50 265 GLY A CA 1
ATOM 2064 C C . GLY A 1 265 ? -5.928 -13.282 16.515 1.00 91.50 265 GLY A C 1
ATOM 2065 O O . GLY A 1 265 ? -6.482 -12.188 16.655 1.00 91.50 265 GLY A O 1
ATOM 2066 N N . TYR A 1 266 ? -5.118 -13.530 15.481 1.00 93.06 266 TYR A N 1
ATOM 2067 C CA . TYR A 1 266 ? -4.932 -12.570 14.397 1.00 93.06 266 TYR A CA 1
ATOM 2068 C C . TYR A 1 266 ? -6.123 -12.591 13.432 1.00 93.06 266 TYR A C 1
ATOM 2070 O O . TYR A 1 266 ? -6.665 -13.630 13.055 1.00 93.06 266 TYR A O 1
ATOM 2078 N N . ARG A 1 267 ? -6.528 -11.401 12.994 1.00 92.25 267 ARG A N 1
ATOM 2079 C CA . ARG A 1 267 ? -7.483 -11.191 11.908 1.00 92.25 267 ARG A CA 1
ATOM 2080 C C . ARG A 1 267 ? -6.689 -10.800 10.671 1.00 92.25 267 ARG A C 1
ATOM 2082 O O . ARG A 1 267 ? -6.034 -9.758 10.674 1.00 92.25 267 ARG A O 1
ATOM 2089 N N . ILE A 1 268 ? -6.759 -11.627 9.635 1.00 94.06 268 ILE A N 1
ATOM 2090 C CA . ILE A 1 268 ? -6.017 -11.434 8.389 1.00 94.06 268 ILE A CA 1
ATOM 2091 C C . ILE A 1 268 ? -6.993 -11.009 7.295 1.00 94.06 268 ILE A C 1
ATOM 2093 O O . ILE A 1 268 ? -8.086 -11.569 7.164 1.00 94.06 268 ILE A O 1
ATOM 2097 N N . ALA A 1 269 ? -6.611 -10.002 6.516 1.00 92.50 269 ALA A N 1
ATOM 2098 C CA . ALA A 1 269 ? -7.305 -9.645 5.292 1.00 92.50 269 ALA A CA 1
ATOM 2099 C C . ALA A 1 269 ? -6.334 -9.506 4.123 1.00 92.50 269 ALA A C 1
ATOM 2101 O O . ALA A 1 269 ? -5.338 -8.799 4.227 1.00 92.50 269 ALA A O 1
ATOM 2102 N N . PHE A 1 270 ? -6.678 -10.118 2.999 1.00 92.69 270 PHE A N 1
ATOM 2103 C CA . PHE A 1 270 ? -6.000 -9.917 1.733 1.00 92.69 270 PHE A CA 1
ATOM 2104 C C . PHE A 1 270 ? -6.756 -8.912 0.879 1.00 92.69 270 PHE A C 1
ATOM 2106 O O . PHE A 1 270 ? -7.984 -8.956 0.772 1.00 92.69 270 PHE A O 1
ATOM 2113 N N . ILE A 1 271 ? -6.007 -8.014 0.259 1.00 91.00 271 ILE A N 1
ATOM 2114 C CA . ILE A 1 271 ? -6.474 -7.164 -0.824 1.00 91.00 271 ILE A CA 1
ATOM 2115 C C . ILE A 1 271 ? -5.767 -7.637 -2.073 1.00 91.00 271 ILE A C 1
ATOM 2117 O O . ILE A 1 271 ? -4.545 -7.548 -2.161 1.00 91.00 271 ILE A O 1
ATOM 2121 N N . THR A 1 272 ? -6.552 -8.133 -3.016 1.00 91.31 272 THR A N 1
ATOM 2122 C CA . THR A 1 272 ? -6.025 -8.843 -4.171 1.00 91.31 272 THR A CA 1
ATOM 2123 C C . THR A 1 272 ? -6.536 -8.235 -5.478 1.00 91.31 272 THR A C 1
ATOM 2125 O O . THR A 1 272 ? -7.663 -7.720 -5.510 1.00 91.31 272 THR A O 1
ATOM 2128 N N . PRO A 1 273 ? -5.724 -8.216 -6.545 1.00 89.00 273 PRO A N 1
ATOM 2129 C CA . PRO A 1 273 ? -6.179 -7.856 -7.880 1.00 89.00 273 PRO A CA 1
ATOM 2130 C C . PRO A 1 273 ? -7.218 -8.811 -8.463 1.00 89.00 273 PRO A C 1
ATOM 2132 O O . PRO A 1 273 ? -7.319 -9.961 -8.046 1.00 89.00 273 PRO A O 1
ATOM 2135 N N . PRO A 1 274 ? -7.997 -8.351 -9.459 1.00 86.50 274 PRO A N 1
ATOM 2136 C CA . PRO A 1 274 ? -8.978 -9.184 -10.146 1.00 86.50 274 PRO A CA 1
ATOM 2137 C C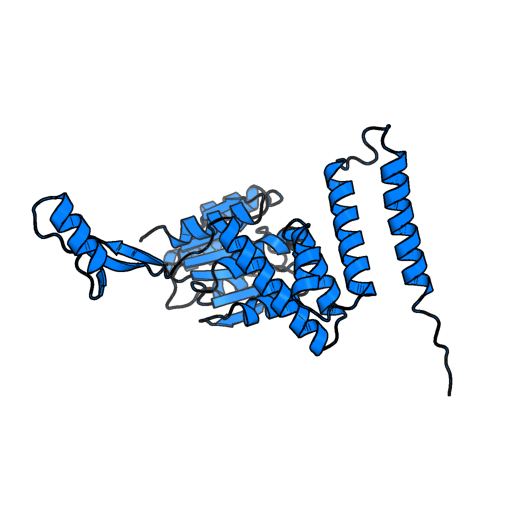 . PRO A 1 274 ? -8.329 -10.286 -10.987 1.00 86.50 274 PRO A C 1
ATOM 2139 O O . PRO A 1 274 ? -9.014 -11.221 -11.374 1.00 86.50 274 PRO A O 1
ATOM 2142 N N . SER A 1 275 ? -7.024 -10.190 -11.254 1.00 85.56 275 SER A N 1
ATOM 2143 C CA . SER A 1 275 ? -6.241 -11.235 -11.916 1.00 85.56 275 SER A CA 1
ATOM 2144 C C . SER A 1 275 ? -5.847 -12.392 -10.992 1.00 85.56 275 SER A C 1
ATOM 2146 O O . SER A 1 275 ? -5.251 -13.355 -11.468 1.00 85.56 275 SER A O 1
ATOM 2148 N N . ALA A 1 276 ? -6.122 -12.302 -9.686 1.00 88.25 276 ALA A N 1
ATOM 2149 C CA . ALA A 1 276 ? -5.854 -13.393 -8.757 1.00 88.25 276 ALA A CA 1
ATOM 2150 C C . ALA A 1 276 ? -6.707 -14.620 -9.098 1.00 88.25 276 ALA A C 1
ATOM 2152 O O . ALA A 1 276 ? -7.876 -14.493 -9.477 1.00 88.25 276 ALA A O 1
ATOM 2153 N N . ARG A 1 277 ? -6.122 -15.814 -8.963 1.00 90.62 277 ARG A N 1
ATOM 2154 C CA . ARG A 1 277 ? -6.810 -17.055 -9.324 1.00 90.62 277 ARG A CA 1
ATOM 2155 C C . ARG A 1 277 ? -7.942 -17.315 -8.324 1.00 90.62 277 ARG A C 1
ATOM 2157 O O . ARG A 1 277 ? -7.723 -17.159 -7.120 1.00 90.62 277 ARG A O 1
ATOM 2164 N N . PRO A 1 278 ? -9.137 -17.732 -8.780 1.00 91.25 278 PRO A N 1
ATOM 2165 C CA . PRO A 1 278 ? -10.248 -18.039 -7.880 1.00 91.25 278 PRO A CA 1
ATOM 2166 C C . PRO A 1 278 ? -9.891 -19.082 -6.813 1.00 91.25 278 PRO A C 1
ATOM 2168 O O . PRO A 1 278 ? -10.298 -18.942 -5.665 1.00 91.25 278 PRO A O 1
ATOM 2171 N N . GLU A 1 279 ? -9.080 -20.076 -7.174 1.00 92.88 279 GLU A N 1
ATOM 2172 C CA . GLU A 1 279 ? -8.619 -21.142 -6.277 1.00 92.88 279 GLU A CA 1
ATOM 2173 C C . GLU A 1 279 ? -7.800 -20.595 -5.097 1.00 92.88 279 GLU A C 1
ATOM 2175 O O . GLU A 1 279 ? -8.089 -20.918 -3.946 1.00 92.88 279 GLU A O 1
ATOM 2180 N N . ASP A 1 280 ? -6.844 -19.696 -5.357 1.00 92.31 280 ASP A N 1
ATOM 2181 C CA . ASP A 1 280 ? -6.020 -19.065 -4.314 1.00 92.31 280 ASP A CA 1
ATOM 2182 C C . ASP A 1 280 ? -6.875 -18.190 -3.381 1.00 92.31 280 ASP A C 1
ATOM 2184 O O . ASP A 1 280 ? -6.681 -18.155 -2.160 1.00 92.31 280 ASP A O 1
ATOM 2188 N N . VAL A 1 281 ? -7.865 -17.496 -3.955 1.00 93.62 281 VAL A N 1
ATOM 2189 C CA . VAL A 1 281 ? -8.825 -16.669 -3.213 1.00 93.62 281 VAL A CA 1
ATOM 2190 C C . VAL A 1 281 ? -9.679 -17.520 -2.276 1.00 93.62 281 VAL A C 1
ATOM 2192 O O . VAL A 1 281 ? -9.830 -17.157 -1.105 1.00 93.62 281 VAL A O 1
ATOM 2195 N N . GLU A 1 282 ? -10.239 -18.627 -2.764 1.00 93.81 282 GLU A N 1
ATOM 2196 C CA . GLU A 1 282 ? -11.059 -19.520 -1.944 1.00 93.81 282 GLU A CA 1
ATOM 2197 C C . GLU A 1 282 ? -10.222 -20.240 -0.887 1.00 93.81 282 GLU A C 1
ATOM 2199 O O . GLU A 1 282 ? -10.593 -20.227 0.286 1.00 93.81 282 GLU A O 1
ATOM 2204 N N . ALA A 1 283 ? -9.028 -20.726 -1.228 1.00 93.00 283 ALA A N 1
ATOM 2205 C CA . ALA A 1 283 ? -8.140 -21.362 -0.258 1.00 93.00 283 ALA A CA 1
ATOM 2206 C C . ALA A 1 283 ? -7.762 -20.417 0.900 1.00 93.00 283 ALA A C 1
ATOM 2208 O O . ALA A 1 283 ? -7.738 -20.818 2.069 1.00 93.00 283 ALA A O 1
ATOM 2209 N N . ALA A 1 284 ? -7.512 -19.134 0.611 1.00 93.44 284 ALA A N 1
ATOM 2210 C CA . ALA A 1 284 ? -7.272 -18.130 1.645 1.00 93.44 284 ALA A CA 1
ATOM 2211 C C . ALA A 1 284 ? -8.521 -17.869 2.512 1.00 93.44 284 ALA A C 1
ATOM 2213 O O . ALA A 1 284 ? -8.398 -17.679 3.728 1.00 93.44 284 ALA A O 1
ATOM 2214 N N . ARG A 1 285 ? -9.724 -17.880 1.917 1.00 94.56 285 ARG A N 1
ATOM 2215 C CA . ARG A 1 285 ? -10.999 -17.739 2.647 1.00 94.56 285 ARG A CA 1
ATOM 2216 C C . ARG A 1 285 ? -11.266 -18.920 3.568 1.00 94.56 285 ARG A C 1
ATOM 2218 O O . ARG A 1 285 ? -11.552 -18.707 4.745 1.00 94.56 285 ARG A O 1
ATOM 2225 N N . GLU A 1 286 ? -11.105 -20.139 3.070 1.00 94.75 286 GLU A N 1
ATOM 2226 C CA . GLU A 1 286 ? -11.243 -21.381 3.838 1.00 94.75 286 GLU A CA 1
ATOM 2227 C C . GLU A 1 286 ? -10.227 -21.480 4.981 1.00 94.75 286 GLU A C 1
ATOM 2229 O O . GLU A 1 286 ? -10.504 -22.055 6.035 1.00 94.75 286 GLU A O 1
ATOM 2234 N N . ALA A 1 287 ? -9.042 -20.890 4.812 1.00 93.25 287 ALA A N 1
ATOM 2235 C CA . ALA A 1 287 ? -8.049 -20.786 5.876 1.00 93.25 287 ALA A CA 1
ATOM 2236 C C . ALA A 1 287 ? -8.442 -19.796 6.994 1.00 93.25 287 ALA A C 1
ATOM 2238 O O . ALA A 1 287 ? -7.807 -19.787 8.049 1.00 93.25 287 ALA A O 1
ATOM 2239 N N . GLY A 1 288 ? -9.488 -18.989 6.791 1.00 91.81 288 GLY A N 1
ATOM 2240 C CA . GLY A 1 288 ? -10.008 -18.018 7.758 1.00 91.81 288 GLY A CA 1
ATOM 2241 C C . GLY A 1 288 ? -9.617 -16.565 7.470 1.00 91.81 288 GLY A C 1
ATOM 2242 O O . GLY A 1 288 ? -9.941 -15.675 8.263 1.00 91.81 288 GLY A O 1
ATOM 2243 N N . ALA A 1 289 ? -8.939 -16.283 6.351 1.00 93.50 289 ALA A N 1
ATOM 2244 C CA . ALA A 1 289 ? -8.658 -14.911 5.945 1.00 93.50 289 ALA A CA 1
ATOM 2245 C C . ALA A 1 289 ? -9.850 -14.286 5.216 1.00 93.50 289 ALA A C 1
ATOM 2247 O O . ALA A 1 289 ? -10.618 -14.928 4.506 1.00 93.50 289 ALA A O 1
ATOM 2248 N N . ARG A 1 290 ? -9.986 -12.967 5.330 1.00 92.75 290 ARG A N 1
ATOM 2249 C CA . ARG A 1 290 ? -10.924 -12.225 4.488 1.00 92.75 290 ARG A CA 1
ATOM 2250 C C . ARG A 1 290 ? -10.234 -11.810 3.197 1.00 92.75 290 ARG A C 1
ATOM 2252 O O . ARG A 1 290 ? -9.267 -11.068 3.262 1.00 92.75 290 ARG A O 1
ATOM 2259 N N . VAL A 1 291 ? -10.790 -12.146 2.040 1.00 93.06 291 VAL A N 1
ATOM 2260 C CA . VAL A 1 291 ? -10.241 -11.688 0.753 1.00 93.06 291 VAL A CA 1
ATOM 2261 C C . VAL A 1 291 ? -11.141 -10.627 0.124 1.00 93.06 291 VAL A C 1
ATOM 2263 O O . VAL A 1 291 ? -12.351 -10.828 -0.015 1.00 93.06 291 VAL A O 1
ATOM 2266 N N . VAL A 1 292 ? -10.556 -9.484 -0.235 1.00 90.12 292 VAL A N 1
ATOM 2267 C CA . VAL A 1 292 ? -11.211 -8.369 -0.925 1.00 90.12 292 VAL A CA 1
ATOM 2268 C C . VAL A 1 292 ? -10.548 -8.173 -2.281 1.00 90.12 292 VAL A C 1
ATOM 2270 O O . VAL A 1 292 ? -9.416 -7.701 -2.357 1.00 90.12 292 VAL A O 1
ATOM 2273 N N . THR A 1 293 ? -11.279 -8.471 -3.348 1.00 90.25 293 THR A N 1
ATOM 2274 C CA . THR A 1 293 ? -10.845 -8.132 -4.703 1.00 90.25 293 THR A CA 1
ATOM 2275 C C . THR A 1 293 ? -11.027 -6.634 -4.927 1.00 90.25 293 THR A C 1
ATOM 2277 O O . THR A 1 293 ? -12.124 -6.098 -4.744 1.00 90.25 293 THR A O 1
ATOM 2280 N N . ALA A 1 294 ? -9.953 -5.942 -5.288 1.00 86.12 294 ALA A N 1
ATOM 2281 C CA . ALA A 1 294 ? -9.974 -4.520 -5.600 1.00 86.12 294 ALA A CA 1
ATOM 2282 C C . ALA A 1 294 ? -9.642 -4.324 -7.075 1.00 86.12 294 ALA A C 1
ATOM 2284 O O . ALA A 1 294 ? -8.704 -4.923 -7.563 1.00 86.12 294 ALA A O 1
ATOM 2285 N N . TRP A 1 295 ? -10.384 -3.467 -7.770 1.00 82.69 295 TRP A N 1
ATOM 2286 C CA . TRP A 1 295 ? -10.132 -3.097 -9.170 1.00 82.69 295 TRP A CA 1
ATOM 2287 C C . TRP A 1 295 ? -9.421 -1.749 -9.289 1.00 82.69 295 TRP A C 1
ATOM 2289 O O . TRP A 1 295 ? -8.946 -1.360 -10.350 1.00 82.69 295 TRP A O 1
ATOM 2299 N N . THR A 1 296 ? -9.394 -0.987 -8.194 1.00 79.88 296 THR A N 1
ATOM 2300 C CA . THR A 1 296 ? -8.847 0.369 -8.154 1.00 79.88 296 THR A CA 1
ATOM 2301 C C . THR A 1 296 ? -8.098 0.610 -6.841 1.00 79.88 296 THR A C 1
ATOM 2303 O O . THR A 1 296 ? -8.482 0.039 -5.811 1.00 79.88 296 THR A O 1
ATOM 2306 N N . PRO A 1 297 ? -7.119 1.540 -6.811 1.00 77.94 297 PRO A N 1
ATOM 2307 C CA . PRO A 1 297 ? -6.433 1.913 -5.571 1.00 77.94 297 PRO A CA 1
ATOM 2308 C C . PRO A 1 297 ? -7.410 2.383 -4.481 1.00 77.94 297 PRO A C 1
ATOM 2310 O O . PRO A 1 297 ? -7.225 2.111 -3.295 1.00 77.94 297 PRO A O 1
ATOM 2313 N N . ARG A 1 298 ? -8.500 3.055 -4.881 1.00 79.31 298 ARG A N 1
ATOM 2314 C CA . ARG A 1 298 ? -9.562 3.492 -3.967 1.00 79.31 298 ARG A CA 1
ATOM 2315 C C . ARG A 1 298 ? -10.279 2.309 -3.326 1.00 79.31 298 ARG A C 1
ATOM 2317 O O . ARG A 1 298 ? -10.494 2.328 -2.120 1.00 79.31 298 ARG A O 1
ATOM 2324 N N . GLN A 1 299 ? -10.669 1.297 -4.100 1.00 83.06 299 GLN A N 1
ATOM 2325 C CA . GLN A 1 299 ? -11.323 0.106 -3.549 1.00 83.06 299 GLN A CA 1
ATOM 2326 C C . GLN A 1 299 ? -10.392 -0.664 -2.610 1.00 83.06 299 GLN A C 1
ATOM 2328 O O . GLN A 1 299 ? -10.837 -1.057 -1.533 1.00 83.06 299 GLN A O 1
ATOM 2333 N N . ALA A 1 300 ? -9.110 -0.796 -2.967 1.00 82.38 300 ALA A N 1
ATOM 2334 C CA . ALA A 1 300 ? -8.091 -1.385 -2.101 1.00 82.38 300 ALA A CA 1
ATOM 2335 C C . ALA A 1 300 ? -8.034 -0.649 -0.754 1.00 82.38 300 ALA A C 1
ATOM 2337 O O . ALA A 1 300 ? -8.212 -1.251 0.306 1.00 82.38 300 ALA A O 1
ATOM 2338 N N . ALA A 1 301 ? -7.928 0.681 -0.789 1.00 77.94 301 ALA A N 1
ATOM 2339 C CA . ALA A 1 301 ? -7.957 1.509 0.410 1.00 77.94 301 ALA A CA 1
ATOM 2340 C C . ALA A 1 301 ? -9.236 1.321 1.243 1.00 77.94 301 ALA A C 1
ATOM 2342 O O . ALA A 1 301 ? -9.162 1.098 2.450 1.00 77.94 301 ALA A O 1
ATOM 2343 N N . LEU A 1 302 ? -10.418 1.359 0.617 1.00 78.50 302 LEU A N 1
ATOM 2344 C CA . LEU A 1 302 ? -11.694 1.124 1.305 1.00 78.50 302 LEU A CA 1
ATOM 2345 C C . LEU A 1 302 ? -11.773 -0.287 1.923 1.00 78.50 302 LEU A C 1
ATOM 2347 O O . LEU A 1 302 ? -12.382 -0.458 2.982 1.00 78.50 302 LEU A O 1
ATOM 2351 N N . GLY A 1 303 ? -11.155 -1.289 1.293 1.00 78.00 303 GLY A N 1
ATOM 2352 C CA . GLY A 1 303 ? -11.023 -2.647 1.822 1.00 78.00 303 GLY A CA 1
ATOM 2353 C C . GLY A 1 303 ? -10.293 -2.667 3.164 1.00 78.00 303 GLY A C 1
ATOM 2354 O O . GLY A 1 303 ? -10.812 -3.217 4.139 1.00 78.00 303 GLY A O 1
ATOM 2355 N N . VAL A 1 304 ? -9.159 -1.963 3.252 1.00 77.25 304 VAL A N 1
ATOM 2356 C CA . VAL A 1 304 ? -8.434 -1.779 4.519 1.00 77.25 304 VAL A CA 1
ATOM 2357 C C . VAL A 1 304 ? -9.285 -1.028 5.540 1.00 77.25 304 VAL A C 1
ATOM 2359 O O . VAL A 1 304 ? -9.365 -1.453 6.692 1.00 77.25 304 VAL A O 1
ATOM 2362 N N . LEU A 1 305 ? -9.968 0.058 5.141 1.00 74.00 305 LEU A N 1
ATOM 2363 C CA . LEU A 1 305 ? -10.825 0.837 6.049 1.00 74.00 305 LEU A CA 1
ATOM 2364 C C . LEU A 1 305 ? -11.855 -0.045 6.744 1.00 74.00 305 LEU A C 1
ATOM 2366 O O . LEU A 1 305 ? -12.035 0.047 7.957 1.00 74.00 305 LEU A O 1
ATOM 2370 N N . ARG A 1 306 ? -12.522 -0.918 5.986 1.00 74.19 306 ARG A N 1
ATOM 2371 C CA . ARG A 1 306 ? -13.520 -1.847 6.528 1.00 74.19 306 ARG A CA 1
ATOM 2372 C C . ARG A 1 306 ? -12.904 -2.807 7.550 1.00 74.19 306 ARG A C 1
ATOM 2374 O O . ARG A 1 306 ? -13.580 -3.182 8.506 1.00 74.19 306 ARG A O 1
ATOM 2381 N N . HIS A 1 307 ? -11.631 -3.163 7.392 1.00 72.75 307 HIS A N 1
ATOM 2382 C CA . HIS A 1 307 ? -10.896 -4.001 8.339 1.00 72.75 307 HIS A CA 1
ATOM 2383 C C . HIS A 1 307 ? -10.441 -3.229 9.599 1.00 72.75 307 HIS A C 1
ATOM 2385 O O . HIS A 1 307 ? -10.515 -3.742 10.722 1.00 72.75 307 HIS A O 1
ATOM 2391 N N . ILE A 1 308 ? -10.051 -1.957 9.451 1.00 66.88 308 ILE A N 1
ATOM 2392 C CA . ILE A 1 308 ? -9.715 -1.061 10.571 1.00 66.88 308 ILE A CA 1
ATOM 2393 C C . ILE A 1 308 ? -10.948 -0.757 11.424 1.00 66.88 308 ILE A C 1
ATOM 2395 O O . ILE A 1 308 ? -10.888 -0.869 12.651 1.00 66.88 308 ILE A O 1
ATOM 2399 N N . LEU A 1 309 ? -12.048 -0.366 10.773 1.00 57.91 309 LEU A N 1
ATOM 2400 C CA . LEU A 1 309 ? -13.255 0.170 11.406 1.00 57.91 309 LEU A CA 1
ATOM 2401 C C . LEU A 1 309 ? -14.173 -0.901 11.987 1.00 57.91 309 LEU A C 1
ATOM 2403 O O . LEU A 1 309 ? -15.009 -0.571 12.829 1.00 57.91 309 LEU A O 1
ATOM 2407 N N . ARG A 1 310 ? -14.015 -2.173 11.598 1.00 57.50 310 ARG A N 1
ATOM 2408 C CA . ARG A 1 310 ? -14.634 -3.265 12.349 1.00 57.50 310 ARG A CA 1
ATOM 2409 C C . ARG A 1 310 ? -14.039 -3.270 13.758 1.00 57.50 310 ARG A C 1
ATOM 2411 O O . ARG A 1 310 ? -12.874 -3.638 13.962 1.00 57.50 310 ARG A O 1
ATOM 2418 N N . ARG A 1 311 ? -14.842 -2.781 14.709 1.00 47.47 311 ARG A N 1
ATOM 2419 C CA . ARG A 1 311 ? -14.633 -2.988 16.143 1.00 47.47 311 ARG A CA 1
ATOM 2420 C C . ARG A 1 311 ? -14.596 -4.503 16.425 1.00 47.47 311 ARG A C 1
ATOM 2422 O O . ARG A 1 311 ? -15.080 -5.259 15.578 1.00 47.47 311 ARG A O 1
ATOM 2429 N N . PRO A 1 312 ? -13.903 -4.924 17.500 1.00 41.66 312 PRO A N 1
ATOM 2430 C CA . PRO A 1 312 ? -13.855 -6.317 17.934 1.00 41.66 312 PRO A CA 1
ATOM 2431 C C . PRO A 1 312 ? -15.216 -6.993 17.848 1.00 41.66 312 PRO A C 1
ATOM 2433 O O . PRO A 1 312 ? -16.217 -6.338 18.215 1.00 41.66 312 PRO A O 1
#

Radius of gyration: 23.43 Å; chains: 1; bounding box: 76×51×68 Å

Foldseek 3Di:
DDDDDDDPVVVVVVLVVVLVVLVVVLVVCPPPPDDPPDHNVNSVLVSLLSVLLVVCVVVPLPALVVNLVSLVVHDLLSSLVSLLVQCVVDDPNSVVSSLSNLLVNLVVVCVVLVLADFQDWDKDQDDDPAWPPVVQVVVCVVVVHRGTIGTDGDGWAAFFEEEQLAPVCSSVLSLSLSQCLSCLCRHQWYWYDAPDTDIDGDNDDSSNSSSVSSPDHSHHFDDVLVRVVVSDDPRHQEYEYEELLDGPDPDDDPLVSLLVSVVVVHAYEYEHEPPRDVVSQVSSVVSPHHYHYDPDSSSSSVSVVVSRPPDD

InterPro domains:
  IPR008912 Regulatory protein ViaA-like, vWA domain [PF05762] (123-290)
  IPR036465 von Willebrand factor A-like domain superfamily [SSF53300] (157-271)